Protein AF-A0A524CC39-F1 (afdb_monomer)

Nearest PDB structures (foldseek):
  6h2f-assembly1_H  TM=2.718E-01  e=4.366E+00  Aeromonas hydrophila subsp. hydrophila AL09-71

Foldseek 3Di:
DDDPVLLVVLVVCVVVVVLVVSLVSLLVVLVVLLVVLCPDPVSVVVVVVSVVVNCCSNVDLNAPPLPVLVVLVVQQVVLLVQLVVLVVQLVVCVVVVPPVSNVVSVVSNVSSVVSNVVSVVVVVVCVVVVSNDPPDQLLNLLVVLVVCCVVCVVVDDPSRNSVSVSVNSVSSNNQSSCCVPVVPPVVPDPD

Secondary structure (DSSP, 8-state):
---HHHHHHHHHHHHTT-HHHHHHHHHHHHHHHHHHHHTSHHHHTTHHHHHHHHHHHHSS------THHHHHHHHHHHHHHHHHHHHHHHHHHGGGT-HHHHHHHHHHHHHHHHHHHHHHHHHHHHHHTTTTSPPPPHHHHHHHHHHHHHHTTTTS-HHHHHHHHHHHHHHHHHHHHHHHHH---------

Structure (mmCIF, N/CA/C/O backbone):
data_AF-A0A524CC39-F1
#
_entry.id   AF-A0A524CC39-F1
#
loop_
_atom_site.group_PDB
_atom_site.id
_atom_site.type_symbol
_atom_site.label_atom_id
_atom_site.label_alt_id
_atom_site.label_comp_id
_atom_site.label_asym_id
_atom_site.label_entity_id
_atom_site.label_seq_id
_atom_site.pdbx_PDB_ins_code
_atom_site.Cartn_x
_atom_site.Cartn_y
_atom_site.Cartn_z
_atom_site.occupancy
_atom_site.B_iso_or_equiv
_atom_site.auth_seq_id
_atom_site.auth_comp_id
_atom_site.auth_asym_id
_atom_site.auth_atom_id
_atom_site.pdbx_PDB_model_num
ATOM 1 N N . MET A 1 1 ? -17.316 -3.657 13.682 1.00 81.38 1 MET A N 1
ATOM 2 C CA . MET A 1 1 ? -15.887 -3.666 14.046 1.00 81.38 1 MET A CA 1
ATOM 3 C C . MET A 1 1 ? -15.251 -4.793 13.269 1.00 81.38 1 MET A C 1
ATOM 5 O O . MET A 1 1 ? -15.731 -5.913 13.400 1.00 81.38 1 MET A O 1
ATOM 9 N N . VAL A 1 2 ? -14.260 -4.486 12.431 1.00 84.19 2 VAL A N 1
ATOM 10 C CA . VAL A 1 2 ? -13.665 -5.464 11.509 1.00 84.19 2 VAL A CA 1
ATOM 11 C C . VAL A 1 2 ? -12.824 -6.477 12.283 1.00 84.19 2 VAL A C 1
ATOM 13 O O . VAL A 1 2 ? -12.032 -6.111 13.152 1.00 84.19 2 VAL A O 1
ATOM 16 N N . SER A 1 3 ? -13.011 -7.755 11.980 1.00 88.25 3 SER A N 1
ATOM 17 C CA . SER A 1 3 ? -12.333 -8.884 12.614 1.00 88.25 3 SER A CA 1
ATOM 18 C C . SER A 1 3 ? -11.066 -9.313 11.866 1.00 88.25 3 SER A C 1
ATOM 20 O O . SER A 1 3 ? -10.902 -9.073 10.670 1.00 88.25 3 SER A O 1
ATOM 22 N N . ASP A 1 4 ? -10.174 -10.022 12.560 1.00 85.38 4 ASP A N 1
ATOM 23 C CA . ASP A 1 4 ? -8.932 -10.528 11.960 1.00 85.38 4 ASP A CA 1
ATOM 24 C C . ASP A 1 4 ? -9.213 -11.580 10.863 1.00 85.38 4 ASP A C 1
ATOM 26 O O . ASP A 1 4 ?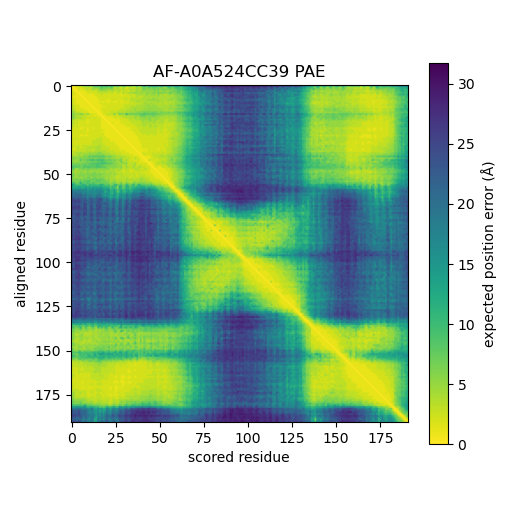 -8.438 -11.725 9.918 1.00 85.38 4 ASP A O 1
ATOM 30 N N . SER A 1 5 ? -10.344 -12.294 10.948 1.00 87.75 5 SER A N 1
ATOM 31 C CA . SER A 1 5 ? -10.814 -13.206 9.896 1.00 87.75 5 SER A CA 1
ATOM 32 C C . SER A 1 5 ? -11.207 -12.481 8.611 1.00 87.75 5 SER A C 1
ATOM 34 O O . SER A 1 5 ? -10.937 -12.991 7.529 1.00 87.75 5 SER A O 1
ATOM 36 N N . GLU A 1 6 ? -11.795 -11.288 8.713 1.00 89.62 6 GLU A N 1
ATOM 37 C CA . GLU A 1 6 ? -12.175 -10.484 7.544 1.00 89.62 6 GLU A CA 1
ATOM 38 C C . GLU A 1 6 ? -10.951 -9.862 6.867 1.00 89.62 6 GLU A C 1
ATOM 40 O O . GLU A 1 6 ? -10.890 -9.768 5.644 1.00 89.62 6 GLU A O 1
ATOM 45 N N . ILE A 1 7 ? -9.924 -9.502 7.644 1.00 88.25 7 ILE A N 1
ATOM 46 C CA . ILE A 1 7 ? -8.630 -9.076 7.094 1.00 88.25 7 ILE A CA 1
ATOM 47 C C . ILE A 1 7 ? -7.973 -10.234 6.327 1.00 88.25 7 ILE A C 1
ATOM 49 O O . ILE A 1 7 ? -7.530 -10.043 5.192 1.00 88.25 7 ILE A O 1
ATOM 53 N N . LYS A 1 8 ? -7.963 -11.446 6.901 1.00 88.31 8 LYS A N 1
ATOM 54 C CA . LYS A 1 8 ? -7.442 -12.648 6.226 1.00 88.31 8 LYS A CA 1
ATOM 55 C C . LYS A 1 8 ? -8.202 -12.988 4.949 1.00 88.31 8 LYS A C 1
ATOM 57 O O . LYS A 1 8 ? -7.576 -13.368 3.967 1.00 88.31 8 LYS A O 1
ATOM 62 N N . GLU A 1 9 ? -9.520 -12.810 4.933 1.00 91.88 9 GLU A N 1
ATOM 63 C CA . GLU A 1 9 ? -10.331 -13.000 3.727 1.00 91.88 9 GLU A CA 1
ATOM 64 C C . GLU A 1 9 ? -9.821 -12.123 2.569 1.00 91.88 9 GLU A C 1
ATOM 66 O O . GLU A 1 9 ? -9.621 -12.611 1.455 1.00 91.88 9 GLU A O 1
ATOM 71 N N . VAL A 1 10 ? -9.538 -10.841 2.829 1.00 89.12 10 VAL A N 1
ATOM 72 C CA . VAL A 1 10 ? -8.978 -9.933 1.815 1.00 89.12 10 VAL A CA 1
ATOM 73 C C . VAL A 1 10 ? -7.584 -10.382 1.371 1.00 89.12 10 VAL A C 1
ATOM 75 O O . VAL A 1 10 ? -7.296 -10.381 0.171 1.00 89.12 10 VAL A O 1
ATOM 78 N N . GLU A 1 11 ? -6.722 -10.791 2.305 1.00 86.38 11 GLU A N 1
ATOM 79 C CA . GLU A 1 11 ? -5.395 -11.333 1.985 1.00 86.38 11 GLU A CA 1
ATOM 80 C C . GLU A 1 11 ? -5.476 -12.587 1.101 1.00 86.38 11 GLU A C 1
ATOM 82 O O . GLU A 1 11 ? -4.697 -12.731 0.155 1.00 86.38 11 GLU A O 1
ATOM 87 N N . ASP A 1 12 ? -6.441 -13.470 1.353 1.00 87.19 12 ASP A N 1
ATOM 88 C CA . ASP A 1 12 ? -6.665 -14.680 0.563 1.00 87.19 12 ASP A CA 1
ATOM 89 C C . ASP A 1 12 ? -7.212 -14.358 -0.832 1.00 87.19 12 ASP A C 1
ATOM 91 O O . ASP A 1 12 ? -6.780 -14.959 -1.822 1.00 87.19 12 ASP A O 1
ATOM 95 N N . LEU A 1 13 ? -8.117 -13.383 -0.956 1.00 87.31 13 LEU A N 1
ATOM 96 C CA . LEU A 1 13 ? -8.586 -12.892 -2.257 1.00 87.31 13 LEU A CA 1
ATOM 97 C C . LEU A 1 13 ? -7.427 -12.326 -3.084 1.00 87.31 13 LEU A C 1
ATOM 99 O O . LEU A 1 13 ? -7.287 -12.651 -4.266 1.00 87.31 13 LEU A O 1
ATOM 103 N N . ILE A 1 14 ? -6.559 -11.541 -2.446 1.00 82.56 14 ILE A N 1
ATOM 104 C CA . ILE A 1 14 ? -5.328 -11.008 -3.033 1.00 82.56 14 ILE A CA 1
ATOM 105 C C . ILE A 1 14 ? -4.399 -12.140 -3.493 1.00 82.56 14 ILE A C 1
ATOM 107 O O . ILE A 1 14 ? -3.959 -12.152 -4.646 1.00 82.56 14 ILE A O 1
ATOM 111 N N . ARG A 1 15 ? -4.120 -13.111 -2.614 1.00 82.00 15 ARG A N 1
ATOM 112 C CA . ARG A 1 15 ? -3.215 -14.239 -2.884 1.00 82.00 15 ARG A CA 1
ATOM 113 C C . ARG A 1 15 ? -3.693 -15.083 -4.062 1.00 82.00 15 ARG A C 1
ATOM 115 O O . ARG A 1 15 ? -2.884 -15.531 -4.870 1.00 82.00 15 ARG A O 1
ATOM 122 N N . ASN A 1 16 ? -5.007 -15.246 -4.185 1.00 83.56 16 ASN A N 1
ATOM 123 C CA . ASN A 1 16 ? -5.654 -15.986 -5.265 1.00 83.56 16 ASN A CA 1
ATOM 124 C C . ASN A 1 16 ? -5.905 -15.140 -6.528 1.00 83.56 16 ASN A C 1
ATOM 126 O O . ASN A 1 16 ? -6.691 -15.546 -7.382 1.00 83.56 16 ASN A O 1
ATOM 130 N N . GLN A 1 17 ? -5.268 -13.968 -6.653 1.00 79.19 17 GLN A N 1
ATOM 131 C CA . GLN A 1 17 ? -5.385 -13.044 -7.792 1.00 79.19 17 GLN A CA 1
ATOM 132 C C . GLN A 1 17 ? -6.815 -12.547 -8.078 1.00 79.19 17 GLN A C 1
ATOM 134 O O . GLN A 1 17 ? -7.095 -12.006 -9.147 1.00 79.19 17 GLN A O 1
ATOM 139 N N . LYS A 1 18 ? -7.730 -12.649 -7.109 1.00 85.44 18 LYS A N 1
ATOM 140 C CA . LYS A 1 18 ? -9.103 -12.132 -7.202 1.00 85.44 18 LYS A CA 1
ATOM 141 C C . LYS A 1 18 ? -9.139 -10.655 -6.803 1.00 85.44 18 LYS A C 1
ATOM 143 O O . LYS A 1 18 ? -9.841 -10.269 -5.871 1.00 85.44 18 LYS A O 1
ATOM 148 N N . LEU A 1 19 ? -8.360 -9.829 -7.506 1.00 82.00 19 LEU A N 1
ATOM 149 C CA . LEU A 1 19 ? -8.120 -8.426 -7.141 1.00 82.00 19 LEU A CA 1
ATOM 150 C C . LEU A 1 19 ? -9.391 -7.571 -7.129 1.00 82.00 19 LEU A C 1
ATOM 152 O O . LEU A 1 19 ? -9.482 -6.665 -6.311 1.00 82.00 19 LEU A O 1
ATOM 156 N N . GLU A 1 20 ? -10.368 -7.849 -7.998 1.00 84.38 20 GLU A N 1
ATOM 157 C CA . GLU A 1 20 ? -11.643 -7.115 -8.005 1.00 84.38 20 GLU A CA 1
ATOM 158 C C . GLU A 1 20 ? -12.454 -7.397 -6.740 1.00 84.38 20 GLU A C 1
ATOM 160 O O . GLU A 1 20 ? -12.833 -6.474 -6.030 1.00 84.38 20 GLU A O 1
ATOM 165 N N . ALA A 1 21 ? -12.627 -8.679 -6.409 1.00 86.69 21 ALA A N 1
ATOM 166 C CA . ALA A 1 21 ? -13.323 -9.092 -5.197 1.00 86.69 21 ALA A CA 1
ATOM 167 C C . ALA A 1 21 ? -12.602 -8.586 -3.938 1.00 86.69 21 ALA A C 1
ATOM 169 O O . ALA A 1 21 ? -13.242 -8.073 -3.027 1.00 86.69 21 ALA A O 1
ATOM 170 N N . GLY A 1 22 ? -11.266 -8.671 -3.909 1.00 87.94 22 GLY A N 1
ATOM 171 C CA . GLY A 1 22 ? -10.459 -8.126 -2.817 1.00 87.94 22 GLY A CA 1
ATOM 172 C C . GLY A 1 22 ? -10.600 -6.608 -2.686 1.00 87.94 22 GLY A C 1
ATOM 173 O O . GLY A 1 22 ? -10.697 -6.102 -1.573 1.00 87.94 22 GLY A O 1
ATOM 174 N N . PHE A 1 23 ? -10.651 -5.880 -3.807 1.00 86.50 23 PHE A N 1
ATOM 175 C CA . PHE A 1 23 ? -10.854 -4.431 -3.814 1.00 86.50 23 PHE A CA 1
ATOM 176 C C . PHE A 1 23 ? -12.213 -4.054 -3.224 1.00 86.50 23 PHE A C 1
ATOM 178 O O . PHE A 1 23 ? -12.262 -3.258 -2.289 1.00 86.50 23 PHE A O 1
ATOM 185 N N . THR A 1 24 ? -13.295 -4.661 -3.717 1.00 88.69 24 THR A N 1
ATOM 186 C CA . THR A 1 24 ? -14.650 -4.421 -3.204 1.00 88.69 24 THR A CA 1
ATOM 187 C C . THR A 1 24 ? -14.731 -4.734 -1.714 1.00 88.69 24 THR A C 1
ATOM 189 O O . THR A 1 24 ? -15.163 -3.887 -0.933 1.00 88.69 24 THR A O 1
ATOM 192 N N . ARG A 1 25 ? -14.210 -5.896 -1.294 1.00 92.44 25 ARG A N 1
ATOM 193 C CA . ARG A 1 25 ? -14.233 -6.302 0.114 1.00 92.44 25 ARG A CA 1
ATOM 194 C C . ARG A 1 25 ? -13.461 -5.330 1.004 1.00 92.44 25 ARG A C 1
ATOM 196 O O . ARG A 1 25 ? -13.949 -4.946 2.061 1.00 92.44 25 ARG A O 1
ATOM 203 N N . VAL A 1 26 ? -12.282 -4.866 0.583 1.00 90.44 26 VAL A N 1
ATOM 204 C CA . VAL A 1 26 ? -11.510 -3.909 1.391 1.00 90.44 26 VAL A CA 1
ATOM 205 C C . VAL A 1 26 ? -12.203 -2.544 1.490 1.00 90.44 26 VAL A C 1
ATOM 207 O O . VAL A 1 26 ? -12.089 -1.891 2.525 1.00 90.44 26 VAL A O 1
ATOM 210 N N . GLN A 1 27 ? -12.936 -2.104 0.460 1.00 89.06 27 GLN A N 1
ATOM 211 C CA . GLN A 1 27 ? -13.711 -0.858 0.514 1.00 89.06 27 GLN A CA 1
ATOM 212 C C . GLN A 1 27 ? -14.867 -0.947 1.516 1.00 89.06 27 GLN A C 1
ATOM 214 O O . GLN A 1 27 ? -15.064 -0.014 2.299 1.00 89.06 27 GLN A O 1
ATOM 219 N N . GLU A 1 28 ? -15.589 -2.071 1.525 1.00 91.19 28 GLU A N 1
ATOM 220 C CA . GLU A 1 28 ? -16.644 -2.350 2.508 1.00 91.19 28 GLU A CA 1
ATOM 221 C C . GLU A 1 28 ? -16.085 -2.295 3.932 1.00 91.19 28 GLU A C 1
ATOM 223 O O . GLU A 1 28 ? -16.573 -1.525 4.763 1.00 91.19 28 GLU A O 1
ATOM 228 N N . LEU A 1 29 ? -14.991 -3.023 4.183 1.00 92.81 29 LEU A N 1
ATOM 229 C CA . LEU A 1 29 ? -14.347 -3.067 5.495 1.00 92.81 29 LEU A CA 1
ATOM 230 C C . LEU A 1 29 ? -13.817 -1.695 5.931 1.00 92.81 29 LEU A C 1
ATOM 232 O O . LEU A 1 29 ? -13.920 -1.352 7.106 1.00 92.81 29 LEU A O 1
ATOM 236 N N . ILE A 1 30 ? -13.287 -0.871 5.017 1.00 90.38 30 ILE A N 1
ATOM 237 C CA . ILE A 1 30 ? -12.880 0.508 5.342 1.00 90.38 30 ILE A CA 1
ATOM 238 C C . ILE A 1 30 ? -14.089 1.339 5.790 1.00 90.38 30 ILE A C 1
ATOM 240 O O . ILE A 1 30 ? -13.981 2.044 6.794 1.00 90.38 30 ILE A O 1
ATOM 244 N N . SER A 1 31 ? -15.231 1.259 5.095 1.00 90.19 31 SER A N 1
ATOM 245 C CA . SER A 1 31 ? -16.445 1.996 5.488 1.00 90.19 31 SER A CA 1
ATOM 246 C C . SER A 1 31 ? -16.958 1.540 6.857 1.00 90.19 31 SER A C 1
ATOM 248 O O . SER A 1 31 ? -17.243 2.366 7.727 1.00 90.19 31 SER A O 1
ATOM 250 N N . GLU A 1 32 ? -17.018 0.230 7.100 1.00 91.81 32 GLU A N 1
ATOM 251 C CA . GLU A 1 32 ? -17.422 -0.321 8.399 1.00 91.81 32 GLU A CA 1
ATOM 252 C C . GLU A 1 32 ? -16.475 0.098 9.528 1.00 91.81 32 GLU A C 1
ATOM 254 O O . GLU A 1 32 ? -16.922 0.481 10.615 1.00 91.81 32 GLU A O 1
ATOM 259 N N . GLN A 1 33 ? -15.168 0.076 9.263 1.00 92.31 33 GLN A N 1
ATOM 260 C CA . GLN A 1 33 ? -14.148 0.453 10.232 1.00 92.31 33 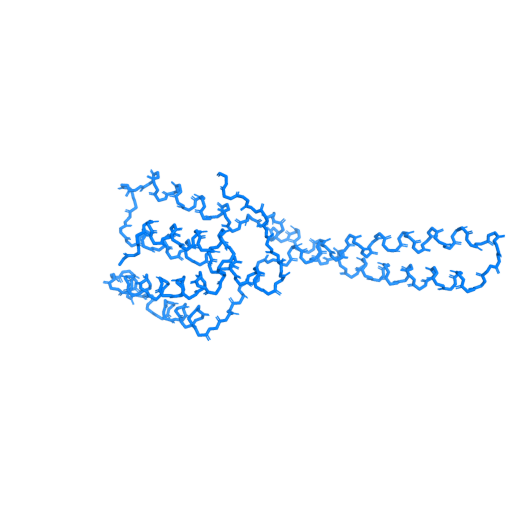GLN A CA 1
ATOM 261 C C . GLN A 1 33 ? -14.183 1.952 10.544 1.00 92.31 33 GLN A C 1
ATOM 263 O O . GLN A 1 33 ? -14.078 2.345 11.706 1.00 92.31 33 GLN A O 1
ATOM 268 N N . VAL A 1 34 ? -14.390 2.804 9.537 1.00 90.75 34 VAL A N 1
ATOM 269 C CA . VAL A 1 34 ? -14.575 4.247 9.736 1.00 90.75 34 VAL A CA 1
ATOM 270 C C . VAL A 1 34 ? -15.826 4.526 10.568 1.00 90.75 34 VAL A C 1
ATOM 272 O O . VAL A 1 34 ? -15.751 5.297 11.524 1.00 90.75 34 VAL A O 1
ATOM 275 N N . LYS A 1 35 ? -16.956 3.868 10.279 1.00 91.00 35 LYS A N 1
ATOM 276 C CA . LYS A 1 35 ? -18.181 3.997 11.090 1.00 91.0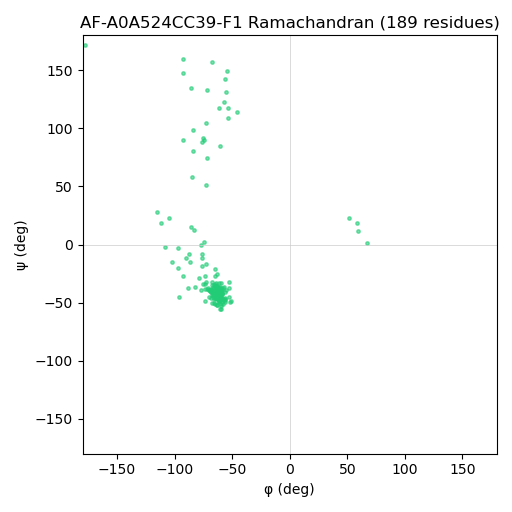0 35 LYS A CA 1
ATOM 277 C C . LYS A 1 35 ? -17.946 3.586 12.543 1.00 91.00 35 LYS A C 1
ATOM 279 O O . LYS A 1 35 ? -18.381 4.293 13.447 1.00 91.00 35 LYS A O 1
ATOM 284 N N . SER A 1 36 ? -17.222 2.486 12.765 1.00 91.62 36 SER A N 1
ATOM 285 C CA . SER A 1 36 ? -16.821 2.022 14.102 1.00 91.62 36 SER A CA 1
ATOM 286 C C . SER A 1 36 ? -16.042 3.103 14.861 1.00 91.62 36 SER A C 1
ATOM 288 O O . SER A 1 36 ? -16.413 3.473 15.973 1.00 91.62 36 SER A O 1
ATOM 290 N N . ILE A 1 37 ? -15.024 3.689 14.221 1.00 91.00 37 ILE A N 1
ATOM 291 C CA . ILE A 1 37 ? -14.199 4.756 14.803 1.00 91.00 37 ILE A CA 1
ATOM 292 C C . ILE A 1 37 ? -15.030 6.009 15.104 1.00 91.00 37 ILE A C 1
ATOM 294 O O . ILE A 1 37 ? -14.881 6.601 16.170 1.00 91.00 37 ILE A O 1
ATOM 298 N N . LEU A 1 38 ? -15.915 6.419 14.193 1.00 90.12 38 LEU A N 1
ATOM 299 C CA . LEU A 1 38 ? -16.756 7.610 14.358 1.00 90.12 38 LEU A CA 1
ATOM 300 C C . LEU A 1 38 ? -17.731 7.507 15.539 1.00 90.12 38 LEU A C 1
ATOM 302 O O . LEU A 1 38 ? -18.105 8.539 16.095 1.00 90.12 38 LEU A O 1
ATOM 306 N N . ASN A 1 39 ? -18.109 6.290 15.938 1.00 91.50 39 ASN A N 1
ATOM 307 C CA . ASN A 1 39 ? -18.950 6.046 17.112 1.00 91.50 39 ASN A CA 1
ATOM 308 C C . ASN A 1 39 ? -18.188 6.188 18.442 1.00 91.50 39 ASN A C 1
ATOM 310 O O . ASN A 1 39 ? -18.804 6.158 19.505 1.00 91.50 39 ASN A O 1
ATOM 314 N N . MET A 1 40 ? -16.862 6.347 18.401 1.00 90.69 40 MET A N 1
ATOM 315 C CA . MET A 1 40 ? -16.031 6.577 19.582 1.00 90.69 40 MET A CA 1
ATOM 316 C C . MET A 1 40 ? -15.829 8.081 19.830 1.00 90.69 40 MET A C 1
ATOM 318 O O . MET A 1 40 ? -15.725 8.849 18.866 1.00 90.69 40 MET A O 1
ATOM 322 N N . PRO A 1 41 ? -15.711 8.531 21.095 1.00 87.62 41 PRO A N 1
ATOM 323 C CA . PRO A 1 41 ? -15.505 9.942 21.427 1.00 87.62 41 PRO A CA 1
ATOM 324 C C . PRO A 1 41 ? -14.324 10.575 20.678 1.00 87.62 41 PRO A C 1
ATOM 326 O O . PRO A 1 41 ? -14.467 11.645 20.089 1.00 87.62 41 PRO A O 1
ATOM 329 N N . GLU A 1 42 ? -13.181 9.892 20.622 1.00 88.75 42 GLU A N 1
ATOM 330 C CA . GLU A 1 42 ? -11.962 10.358 19.955 1.00 88.75 42 GLU A CA 1
ATOM 331 C C . GLU A 1 42 ? -12.116 10.429 18.431 1.00 88.75 42 GLU A C 1
ATOM 333 O O . GLU A 1 42 ? -11.556 11.317 17.784 1.00 88.75 42 GLU A O 1
ATOM 338 N N . GLY A 1 43 ? -12.882 9.504 17.847 1.00 83.56 43 GLY A N 1
ATOM 339 C CA . GLY A 1 43 ? -13.173 9.504 16.417 1.00 83.56 43 GLY A CA 1
ATOM 340 C C . GLY A 1 43 ? -14.165 10.594 16.026 1.00 83.56 43 GLY A C 1
ATOM 341 O O . GLY A 1 43 ? -13.970 11.259 15.009 1.00 83.56 43 GLY A O 1
ATOM 342 N N . SER A 1 44 ? -15.173 10.853 16.866 1.00 84.25 44 SER A N 1
ATOM 343 C CA . SER A 1 44 ? -16.169 11.910 16.647 1.00 84.25 44 SER A CA 1
ATOM 344 C C . SER A 1 44 ? -15.535 13.306 16.543 1.00 84.25 44 SER A C 1
ATOM 346 O O . SER A 1 44 ? -15.901 14.098 15.668 1.00 84.25 44 SER A O 1
ATOM 348 N N . GLN A 1 45 ? -14.501 13.569 17.353 1.00 85.38 45 GLN A N 1
ATOM 349 C CA . GLN A 1 45 ? -13.733 14.820 17.341 1.00 85.38 45 GLN A CA 1
ATOM 350 C C . GLN A 1 45 ? -12.957 15.032 16.032 1.00 85.38 45 GLN A C 1
ATOM 352 O O . GLN A 1 45 ? -12.614 16.160 15.694 1.00 85.38 45 GLN A O 1
ATOM 357 N N . ARG A 1 46 ? -12.697 13.954 15.282 1.00 86.44 46 ARG A N 1
ATOM 358 C CA . ARG A 1 46 ? -11.992 13.948 13.989 1.00 86.44 46 ARG A CA 1
ATOM 359 C C . ARG A 1 46 ? -12.902 13.497 12.850 1.00 86.44 46 ARG A C 1
ATOM 361 O O . ARG A 1 46 ? -12.448 12.926 11.861 1.00 86.44 46 ARG A O 1
ATOM 368 N N . SER A 1 47 ? -14.206 13.722 12.997 1.00 85.44 47 SER A N 1
ATOM 369 C CA . SER A 1 47 ? -15.206 13.212 12.059 1.00 85.44 47 SER A CA 1
ATOM 370 C C . SER A 1 47 ? -15.012 13.708 10.628 1.00 85.44 47 SER A C 1
ATOM 372 O O . SER A 1 47 ? -15.264 12.954 9.690 1.00 85.44 47 SER A O 1
ATOM 374 N N . TYR A 1 48 ? -14.514 14.935 10.455 1.00 86.31 48 TYR A N 1
ATOM 375 C CA . TYR A 1 48 ? -14.147 15.473 9.147 1.00 86.31 48 TYR A CA 1
ATOM 376 C C . TYR A 1 48 ? -13.058 14.624 8.471 1.00 86.31 48 TYR A C 1
ATOM 378 O O . TYR A 1 48 ? -13.279 14.129 7.368 1.00 86.31 48 TYR A O 1
ATOM 386 N N . ASP A 1 49 ? -11.943 14.367 9.165 1.00 83.88 49 ASP A N 1
ATOM 387 C CA . ASP A 1 49 ? -10.806 13.603 8.632 1.00 83.88 49 ASP A CA 1
ATOM 388 C C . ASP A 1 49 ? -11.221 12.189 8.208 1.00 83.88 49 ASP A C 1
ATOM 390 O O . ASP A 1 49 ? -10.820 11.699 7.154 1.00 83.88 49 ASP A O 1
ATOM 394 N N . TYR A 1 50 ? -12.043 11.523 9.023 1.00 84.81 50 TYR A N 1
ATOM 395 C CA . TYR A 1 50 ? -12.475 10.153 8.755 1.00 84.81 50 TYR A CA 1
ATOM 396 C C . TYR A 1 50 ? -13.529 10.060 7.646 1.00 84.81 50 TYR A C 1
ATOM 398 O O . TYR A 1 50 ? -13.492 9.111 6.867 1.00 84.81 50 TYR A O 1
ATOM 406 N N . ARG A 1 51 ? -14.420 11.049 7.510 1.00 83.06 51 ARG A N 1
ATOM 407 C CA . ARG A 1 51 ? -15.351 11.120 6.369 1.00 83.06 51 ARG A CA 1
ATOM 408 C C . ARG A 1 51 ? -14.633 11.472 5.070 1.00 83.06 51 ARG A C 1
ATOM 410 O O . ARG A 1 51 ? -14.965 10.932 4.017 1.00 83.06 51 ARG A O 1
ATOM 417 N N . GLU A 1 52 ? -13.627 12.344 5.133 1.00 84.06 52 GLU A N 1
ATOM 418 C CA . GLU A 1 52 ? -12.757 12.624 3.990 1.00 84.06 52 GLU A CA 1
ATOM 419 C C . GLU A 1 52 ? -11.974 11.368 3.583 1.00 84.06 52 GLU A C 1
ATOM 421 O O . GLU A 1 52 ? -11.848 11.068 2.395 1.00 84.06 52 GLU A O 1
ATOM 426 N N . LEU A 1 53 ? -11.492 10.603 4.568 1.00 80.75 53 LEU A N 1
ATOM 427 C CA . LEU A 1 53 ? -10.855 9.311 4.354 1.00 80.75 53 LEU A CA 1
ATOM 428 C C . LEU A 1 53 ? -11.823 8.344 3.663 1.00 80.75 53 LEU A C 1
ATOM 430 O O . LEU A 1 53 ? -11.512 7.866 2.578 1.00 80.75 53 LEU A O 1
ATOM 434 N N . GLU A 1 54 ? -13.010 8.111 4.220 1.00 81.31 54 GLU A N 1
ATOM 435 C CA . GLU A 1 54 ? -14.028 7.248 3.610 1.00 81.31 54 GLU A CA 1
ATOM 436 C C . GLU A 1 54 ? -14.307 7.648 2.155 1.00 81.31 54 GLU A C 1
ATOM 438 O O . GLU A 1 54 ? -14.186 6.815 1.262 1.00 81.31 54 GLU A O 1
ATOM 443 N N . SER A 1 55 ? -14.540 8.935 1.882 1.00 80.12 55 SER A N 1
ATOM 444 C CA . SER A 1 55 ? -14.739 9.441 0.518 1.00 80.12 55 SER A CA 1
ATOM 445 C C . SER A 1 55 ? -13.563 9.110 -0.413 1.00 80.12 55 SER A C 1
ATOM 447 O O . SER A 1 55 ? -13.761 8.577 -1.504 1.00 80.12 55 SER A O 1
ATOM 449 N N . LYS A 1 56 ? -12.317 9.331 0.026 1.00 73.94 56 LYS A N 1
ATOM 450 C CA . LYS A 1 56 ? -11.114 9.067 -0.785 1.00 73.94 56 LYS A CA 1
ATOM 451 C C . LYS A 1 56 ? -10.915 7.593 -1.140 1.00 73.94 56 LYS A C 1
ATOM 453 O O . LYS A 1 56 ? -10.435 7.317 -2.235 1.00 73.94 56 LYS A O 1
ATOM 458 N N . TYR A 1 57 ? -11.238 6.668 -0.237 1.00 69.38 57 TYR A N 1
ATOM 459 C CA . TYR A 1 57 ? -11.017 5.229 -0.452 1.00 69.38 57 TYR A CA 1
ATOM 460 C C .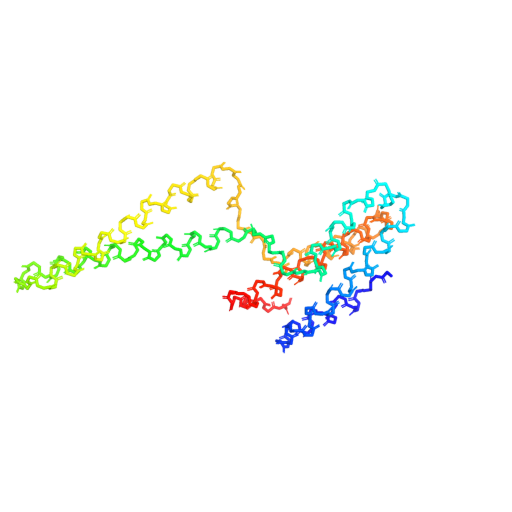 TYR A 1 57 ? -12.240 4.518 -1.064 1.00 69.38 57 TYR A C 1
ATOM 462 O O . TYR A 1 57 ? -12.077 3.519 -1.769 1.00 69.38 57 TYR A O 1
ATOM 470 N N . VAL 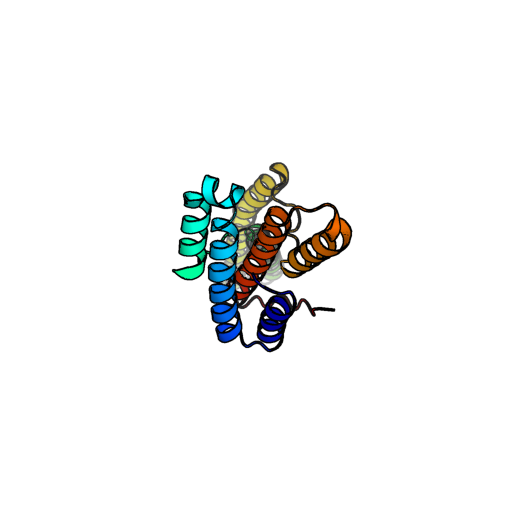A 1 58 ? -13.453 5.035 -0.835 1.00 66.56 58 VAL A N 1
ATOM 471 C CA . VAL A 1 58 ? -14.716 4.464 -1.339 1.00 66.56 58 VAL A CA 1
ATOM 472 C C . VAL A 1 58 ? -15.074 5.008 -2.728 1.00 66.56 58 VAL A C 1
ATOM 474 O O . VAL A 1 58 ? -15.543 4.247 -3.569 1.00 66.56 58 VAL A O 1
ATOM 477 N N . VAL A 1 59 ? -14.817 6.291 -3.016 1.00 59.50 59 VAL A N 1
ATOM 478 C CA . VAL A 1 59 ? -15.303 6.956 -4.247 1.00 59.50 59 VAL A CA 1
ATOM 479 C C . VAL A 1 59 ? -14.318 6.851 -5.425 1.00 59.50 59 VAL A C 1
ATOM 481 O O . VAL A 1 59 ? -14.694 7.099 -6.568 1.00 59.50 59 VAL A O 1
ATOM 484 N N . GLY A 1 60 ? -13.072 6.411 -5.218 1.00 56.47 60 GLY A N 1
ATOM 485 C CA . GLY A 1 60 ? -12.178 6.137 -6.346 1.00 56.47 60 GLY A CA 1
ATOM 486 C C . GLY A 1 60 ? -10.795 5.595 -5.981 1.00 56.47 60 GLY A C 1
ATOM 487 O O . GLY A 1 60 ? -10.423 5.559 -4.810 1.00 56.47 60 GLY A O 1
ATOM 488 N N . PRO A 1 61 ? -9.995 5.174 -6.981 1.00 56.50 61 PRO A N 1
ATOM 489 C CA . PRO A 1 61 ? -8.620 4.725 -6.784 1.00 56.50 61 PRO A CA 1
ATOM 490 C C . PRO A 1 61 ? -7.694 5.914 -6.457 1.00 56.50 61 PRO A C 1
ATOM 492 O O . PRO A 1 61 ? -6.917 6.368 -7.299 1.00 56.50 61 PRO A O 1
ATOM 495 N N . TYR A 1 62 ? -7.768 6.446 -5.231 1.00 54.19 62 TYR A N 1
ATOM 496 C CA . TYR A 1 62 ? -6.856 7.487 -4.749 1.00 54.19 62 TYR A CA 1
ATOM 497 C C . TYR A 1 62 ? -5.475 6.921 -4.410 1.00 54.19 62 TYR A C 1
ATOM 499 O O . TYR A 1 62 ? -5.203 6.471 -3.298 1.00 54.19 62 TYR A O 1
ATOM 507 N N . ILE A 1 63 ? -4.564 6.932 -5.372 1.00 50.94 63 ILE A N 1
ATOM 508 C CA . ILE A 1 63 ? -3.207 6.451 -5.123 1.00 50.94 63 ILE A CA 1
ATOM 509 C C . ILE A 1 63 ? -2.482 7.475 -4.261 1.00 50.94 63 ILE A C 1
ATOM 511 O O . ILE A 1 63 ? -2.021 8.507 -4.748 1.00 50.94 63 ILE A O 1
ATOM 515 N N . VAL A 1 64 ? -2.321 7.166 -2.974 1.00 49.75 64 VAL A N 1
ATOM 516 C CA . VAL A 1 64 ? -1.196 7.716 -2.222 1.00 49.75 64 VAL A CA 1
ATOM 517 C C . VAL A 1 64 ? 0.036 7.173 -2.934 1.00 49.75 64 VAL A C 1
ATOM 519 O O . VAL A 1 64 ? 0.192 5.961 -3.023 1.00 49.75 64 VAL A O 1
ATOM 522 N N . ILE A 1 65 ? 0.869 8.045 -3.503 1.00 45.28 65 ILE A N 1
ATOM 523 C CA . ILE A 1 65 ? 2.110 7.659 -4.183 1.00 45.28 65 ILE A CA 1
ATOM 524 C C . ILE A 1 65 ? 3.254 7.716 -3.156 1.00 45.28 65 ILE A C 1
ATOM 526 O O . ILE A 1 65 ? 3.888 8.762 -3.022 1.00 45.28 65 ILE A O 1
ATOM 530 N N . PRO A 1 66 ? 3.582 6.642 -2.414 1.00 51.03 66 PRO A N 1
ATOM 531 C CA . PRO A 1 66 ? 4.890 6.531 -1.775 1.00 51.03 66 PRO A CA 1
ATOM 532 C C . PRO A 1 66 ? 5.935 5.904 -2.710 1.00 51.03 66 PRO A C 1
ATOM 534 O O . PRO A 1 66 ? 7.120 5.889 -2.386 1.00 51.03 66 PRO A O 1
ATOM 537 N N . GLU A 1 67 ? 5.531 5.397 -3.878 1.00 48.59 67 GLU A N 1
ATOM 538 C CA . GLU A 1 67 ? 6.361 4.561 -4.759 1.00 48.59 67 GLU A CA 1
ATOM 539 C C . GLU A 1 67 ? 7.301 5.348 -5.692 1.00 48.59 67 GLU A C 1
ATOM 541 O O . GLU A 1 67 ? 7.946 4.765 -6.567 1.00 48.59 67 GLU A O 1
ATOM 546 N N . ALA A 1 68 ? 7.480 6.656 -5.469 1.00 46.06 68 ALA A N 1
ATOM 547 C CA . ALA A 1 68 ? 8.416 7.489 -6.234 1.00 46.06 68 ALA A CA 1
ATOM 548 C C . ALA A 1 68 ? 9.843 6.894 -6.277 1.00 46.06 68 ALA A C 1
ATOM 550 O O . ALA A 1 68 ? 10.530 6.993 -7.291 1.00 46.06 68 ALA A O 1
ATOM 551 N N . LYS A 1 69 ? 10.275 6.187 -5.219 1.00 46.34 69 LYS A N 1
ATOM 552 C CA . LYS A 1 69 ? 11.576 5.496 -5.181 1.00 46.34 69 LYS A CA 1
ATOM 553 C C . LYS A 1 69 ? 11.702 4.388 -6.235 1.00 46.34 69 LYS A C 1
ATOM 555 O O . LYS A 1 69 ? 12.778 4.236 -6.816 1.00 46.34 69 LYS A O 1
ATOM 560 N N . HIS A 1 70 ? 10.646 3.597 -6.441 1.00 47.81 70 HIS A N 1
ATOM 561 C CA . HIS A 1 70 ? 10.686 2.452 -7.354 1.00 47.81 70 HIS A CA 1
ATOM 562 C C . HIS A 1 70 ? 10.717 2.925 -8.806 1.00 47.81 70 HIS A C 1
ATOM 564 O O . HIS A 1 70 ? 11.483 2.397 -9.608 1.00 47.81 70 HIS A O 1
ATOM 570 N N . TYR A 1 71 ? 9.971 3.990 -9.103 1.00 52.06 71 TYR A N 1
ATOM 571 C CA . TYR A 1 71 ? 9.985 4.647 -10.403 1.00 52.06 71 TYR A CA 1
ATOM 572 C C . TYR A 1 71 ? 11.348 5.255 -10.729 1.00 52.06 71 TYR A C 1
ATOM 574 O O . TYR A 1 71 ? 11.922 4.942 -11.766 1.00 52.06 71 TYR A O 1
ATOM 582 N N . VAL A 1 72 ? 11.923 6.065 -9.835 1.00 53.44 72 VAL A N 1
ATOM 583 C CA . VAL A 1 72 ? 13.160 6.792 -10.161 1.00 53.44 72 VAL A CA 1
ATOM 584 C C . VAL A 1 72 ? 14.363 5.848 -10.264 1.00 53.44 72 VAL A C 1
ATOM 586 O O . VAL A 1 72 ? 15.157 6.003 -11.187 1.00 53.44 72 VAL A O 1
ATOM 589 N N . ARG A 1 73 ? 14.483 4.825 -9.400 1.00 54.28 73 ARG A N 1
ATOM 590 C CA . ARG A 1 73 ? 15.578 3.837 -9.495 1.00 54.28 73 ARG A CA 1
ATOM 591 C C . ARG A 1 73 ? 15.454 2.938 -10.732 1.00 54.28 73 ARG A C 1
ATOM 593 O O . ARG A 1 73 ? 16.472 2.635 -11.347 1.00 54.28 73 ARG A O 1
ATOM 600 N N . ASN A 1 74 ? 14.237 2.535 -11.107 1.00 57.41 74 ASN A N 1
ATOM 601 C CA . ASN A 1 74 ? 14.008 1.727 -12.310 1.00 57.41 74 ASN A CA 1
ATOM 602 C C . ASN A 1 74 ? 14.094 2.530 -13.608 1.00 57.41 74 ASN A C 1
ATOM 604 O O . ASN A 1 74 ? 14.134 1.931 -14.672 1.00 57.41 74 ASN A O 1
ATOM 608 N N . ILE A 1 75 ? 14.117 3.859 -13.542 1.00 61.41 75 ILE A N 1
ATOM 609 C CA . ILE A 1 75 ? 14.301 4.719 -14.712 1.00 61.41 75 ILE A CA 1
ATOM 610 C C . ILE A 1 75 ? 15.779 5.116 -14.843 1.00 61.41 75 ILE A C 1
ATOM 612 O O . ILE A 1 75 ? 16.351 4.998 -15.923 1.00 61.41 75 ILE A O 1
ATOM 616 N N . SER A 1 76 ? 16.438 5.510 -13.748 1.00 63.47 76 SER A N 1
ATOM 617 C CA . SER A 1 76 ? 17.820 6.009 -13.778 1.00 63.47 76 SER A CA 1
ATOM 618 C C . SER A 1 76 ? 18.860 4.943 -14.128 1.00 63.47 76 SER A C 1
ATOM 620 O O . SER A 1 76 ? 19.763 5.211 -14.917 1.00 63.47 76 SER A O 1
ATOM 622 N N . LEU A 1 77 ? 18.728 3.724 -13.592 1.00 66.81 77 LEU A N 1
ATOM 623 C CA . LEU A 1 77 ? 19.655 2.619 -13.872 1.00 66.81 77 LEU A CA 1
ATOM 624 C C . LEU A 1 77 ? 19.592 2.155 -15.338 1.00 66.81 77 LEU A C 1
ATOM 626 O O . LEU A 1 77 ? 20.646 2.106 -15.970 1.00 66.81 77 LEU A O 1
ATOM 630 N N . PRO A 1 78 ? 18.412 1.861 -15.921 1.00 70.38 78 PRO A N 1
ATOM 631 C CA . PRO A 1 78 ? 18.325 1.482 -17.330 1.00 70.38 78 PRO A CA 1
ATOM 632 C C . PRO A 1 78 ? 18.741 2.595 -18.291 1.00 70.38 78 PRO A C 1
ATOM 634 O O . PRO A 1 78 ? 19.380 2.297 -19.294 1.00 70.38 78 PRO A O 1
ATOM 637 N N . LEU A 1 79 ? 18.452 3.865 -17.984 1.00 74.19 79 LEU A N 1
ATOM 638 C CA . LEU A 1 79 ? 18.910 4.992 -18.809 1.00 74.19 79 LEU A CA 1
ATOM 639 C C . LEU A 1 79 ? 20.432 5.172 -18.730 1.00 74.19 79 LEU A C 1
ATOM 641 O O . LEU A 1 79 ? 21.076 5.376 -19.757 1.00 74.19 79 LEU A O 1
ATOM 645 N N . GLY A 1 80 ? 21.030 4.999 -17.547 1.00 73.56 80 GLY A N 1
ATOM 646 C CA . GLY A 1 80 ? 22.486 4.969 -17.394 1.00 73.56 80 GLY A CA 1
ATOM 647 C C . GLY A 1 80 ? 23.137 3.816 -18.170 1.00 73.56 80 GLY A C 1
ATOM 648 O O . GLY A 1 80 ? 24.116 4.028 -18.884 1.00 73.56 80 GLY A O 1
ATOM 649 N N . LEU A 1 81 ? 22.562 2.609 -18.099 1.00 78.69 81 LEU A N 1
ATOM 650 C CA . LEU A 1 81 ? 23.029 1.443 -18.860 1.00 78.69 81 LEU A CA 1
ATOM 651 C C . LEU A 1 81 ? 22.872 1.636 -20.373 1.00 78.69 81 LEU A C 1
ATOM 653 O O . LEU A 1 81 ? 23.778 1.277 -21.120 1.00 78.69 81 LEU A O 1
ATOM 657 N N . ALA A 1 82 ? 21.772 2.244 -20.824 1.00 73.75 82 ALA A N 1
ATOM 658 C CA . ALA A 1 82 ? 21.580 2.611 -22.224 1.00 73.75 82 ALA A CA 1
ATOM 659 C C . ALA A 1 82 ? 22.654 3.607 -22.689 1.00 73.75 82 ALA A C 1
ATOM 661 O O . ALA A 1 82 ? 23.221 3.430 -23.763 1.00 73.75 82 ALA A O 1
ATOM 662 N N . GLY A 1 83 ? 23.011 4.591 -21.855 1.00 75.00 83 GLY A N 1
ATOM 663 C CA . GLY A 1 83 ? 24.098 5.531 -22.143 1.00 75.00 83 GLY A CA 1
ATOM 664 C C . GLY A 1 83 ? 25.449 4.837 -22.349 1.00 75.00 83 GLY A C 1
ATOM 665 O O . GLY A 1 83 ? 26.142 5.106 -23.330 1.00 75.00 83 GLY A O 1
ATOM 666 N N . ILE A 1 84 ? 25.793 3.888 -21.470 1.00 80.62 84 ILE A N 1
ATOM 667 C CA . ILE A 1 84 ? 27.020 3.077 -21.581 1.00 80.62 84 ILE A CA 1
ATOM 668 C C . ILE A 1 84 ? 26.976 2.178 -22.825 1.00 80.62 84 ILE A C 1
ATOM 670 O O . ILE A 1 84 ? 27.971 2.065 -23.539 1.00 80.62 84 ILE A O 1
ATOM 674 N N . ALA A 1 85 ? 25.828 1.565 -23.122 1.00 80.69 85 ALA A N 1
ATOM 675 C CA . ALA A 1 85 ? 25.653 0.733 -24.310 1.00 80.69 85 ALA A CA 1
ATOM 676 C C . ALA A 1 85 ? 25.814 1.540 -25.611 1.00 80.69 85 ALA A C 1
ATOM 678 O O . ALA A 1 85 ? 26.463 1.067 -26.542 1.00 80.69 85 ALA A O 1
ATOM 679 N N . GLY A 1 86 ? 25.293 2.772 -25.658 1.00 75.88 86 GLY A N 1
ATOM 680 C CA . GLY A 1 86 ? 25.498 3.697 -26.777 1.00 75.88 86 GLY A CA 1
ATOM 681 C C . GLY A 1 86 ? 26.973 4.045 -26.988 1.00 75.88 86 GLY A C 1
ATOM 682 O O . GLY A 1 86 ? 27.461 3.994 -28.116 1.00 75.88 86 GLY A O 1
ATOM 683 N N . LEU A 1 87 ? 27.712 4.298 -25.902 1.00 83.38 87 LEU A N 1
ATOM 684 C CA . LEU A 1 87 ? 29.155 4.558 -25.950 1.00 8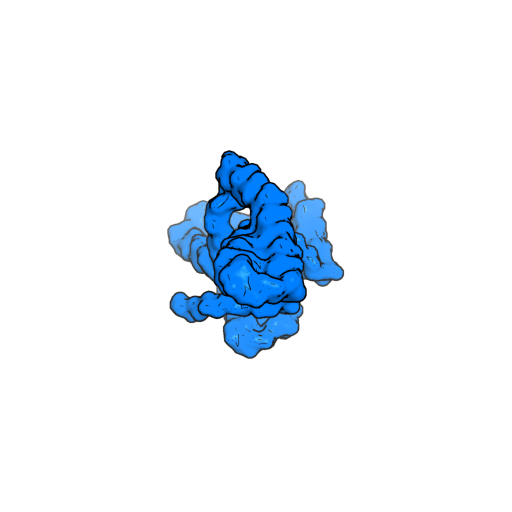3.38 87 LEU A CA 1
ATOM 685 C C . LEU A 1 87 ? 29.951 3.341 -26.455 1.00 83.38 87 LEU A C 1
ATOM 687 O O . LEU A 1 87 ? 30.830 3.484 -27.304 1.00 83.38 87 LEU A O 1
ATOM 691 N N . LEU A 1 88 ? 29.633 2.138 -25.967 1.00 82.75 88 LEU A N 1
ATOM 692 C CA . LEU A 1 88 ? 30.273 0.898 -26.420 1.00 82.75 88 LEU A CA 1
ATOM 693 C C . LEU A 1 88 ? 29.994 0.624 -27.901 1.00 82.75 88 LEU A C 1
ATOM 695 O O . LEU A 1 88 ? 30.906 0.246 -28.634 1.00 82.75 88 LEU A O 1
ATOM 699 N N . LEU A 1 89 ? 28.763 0.868 -28.359 1.00 80.12 89 LEU A N 1
ATOM 700 C CA . LEU A 1 89 ? 28.398 0.736 -29.767 1.00 80.12 89 LEU A CA 1
ATOM 701 C C . LEU A 1 89 ? 29.214 1.693 -30.646 1.00 80.12 89 LEU A C 1
ATOM 703 O O . LEU A 1 89 ? 29.710 1.270 -31.689 1.00 80.12 89 LEU A O 1
ATOM 707 N N . MET A 1 90 ? 29.410 2.944 -30.211 1.00 77.81 90 MET A N 1
ATOM 708 C CA . MET A 1 90 ? 30.271 3.905 -30.912 1.00 77.81 90 MET A CA 1
ATOM 709 C C . MET A 1 90 ? 31.721 3.413 -30.989 1.00 77.81 90 MET A C 1
ATOM 711 O O . MET A 1 90 ? 32.294 3.375 -32.074 1.00 77.81 90 MET A O 1
ATOM 715 N N . LEU A 1 91 ? 32.307 2.971 -29.872 1.00 81.69 91 LEU A N 1
ATOM 716 C CA . LEU A 1 91 ? 33.697 2.494 -29.835 1.00 81.69 91 LEU A CA 1
ATOM 717 C C . LEU A 1 91 ? 33.943 1.298 -30.768 1.00 81.69 91 LEU A C 1
ATOM 719 O O . LEU A 1 91 ? 34.982 1.231 -31.422 1.00 81.69 91 LEU A O 1
ATOM 723 N N . LEU A 1 92 ? 32.974 0.385 -30.874 1.00 80.25 92 LEU A N 1
ATOM 724 C CA . LEU A 1 92 ? 33.047 -0.788 -31.751 1.00 80.25 92 LEU A CA 1
ATOM 725 C C . LEU A 1 92 ? 32.809 -0.465 -33.236 1.00 80.25 92 LEU A C 1
ATOM 727 O O . LEU A 1 92 ? 33.173 -1.263 -34.099 1.00 80.25 92 LEU A O 1
ATOM 731 N N . THR A 1 93 ? 32.213 0.688 -33.555 1.00 77.56 93 THR A N 1
ATOM 732 C CA . THR A 1 93 ? 31.874 1.088 -34.937 1.00 77.56 93 THR A CA 1
ATOM 733 C C . THR A 1 93 ? 32.830 2.105 -35.553 1.00 77.56 93 THR A C 1
ATOM 735 O O . THR A 1 93 ? 32.884 2.217 -36.777 1.00 77.56 93 THR A O 1
ATOM 738 N N . ILE A 1 94 ? 33.663 2.767 -34.744 1.00 74.00 94 ILE A N 1
ATOM 739 C CA . ILE A 1 94 ? 34.806 3.565 -35.215 1.00 74.00 94 ILE A CA 1
ATOM 740 C C . ILE A 1 94 ? 35.715 2.782 -36.189 1.00 74.00 94 ILE A C 1
ATOM 742 O O . ILE A 1 94 ? 35.997 3.309 -37.262 1.00 74.00 94 ILE A O 1
ATOM 746 N N . PRO A 1 95 ? 36.147 1.533 -35.910 1.00 73.81 95 PRO A N 1
ATOM 747 C CA . PRO A 1 95 ? 37.024 0.801 -36.830 1.00 73.81 95 PRO A CA 1
ATOM 748 C C . PRO A 1 95 ? 36.327 0.304 -38.106 1.00 73.81 95 PRO A C 1
ATOM 750 O O . PRO A 1 95 ? 37.006 -0.048 -39.067 1.00 73.81 95 PRO A O 1
ATOM 753 N N . THR A 1 96 ? 34.991 0.260 -38.141 1.00 76.25 96 THR A N 1
ATOM 754 C CA . THR A 1 96 ? 34.223 -0.245 -39.292 1.00 76.25 96 THR A CA 1
ATOM 755 C C . THR A 1 96 ? 33.724 0.862 -40.226 1.00 76.25 96 THR A C 1
ATOM 757 O O . THR A 1 96 ? 33.134 0.551 -41.259 1.00 76.25 96 THR A O 1
ATOM 760 N N . ASN A 1 97 ? 33.962 2.144 -39.899 1.00 73.75 97 ASN A N 1
ATOM 761 C CA . ASN A 1 97 ? 33.536 3.329 -40.666 1.00 73.75 97 ASN A CA 1
ATOM 762 C C . ASN A 1 97 ? 32.040 3.356 -41.032 1.00 73.75 97 ASN A C 1
ATOM 764 O O . ASN A 1 97 ? 31.627 4.028 -41.980 1.00 73.75 97 ASN A O 1
ATOM 768 N N . SER A 1 98 ? 31.195 2.640 -40.288 1.00 81.31 98 SER A N 1
ATOM 769 C CA . SER A 1 98 ? 29.769 2.610 -40.590 1.00 81.31 98 SER A CA 1
ATOM 770 C C . SER A 1 98 ? 29.060 3.811 -39.975 1.00 81.31 98 SER A C 1
ATOM 772 O O . SER A 1 98 ? 28.691 3.816 -38.799 1.00 81.31 98 SER A O 1
ATOM 774 N N . PHE A 1 99 ? 28.840 4.832 -40.804 1.00 78.56 99 PHE A N 1
ATOM 775 C CA . PHE A 1 99 ? 28.214 6.089 -40.395 1.00 78.56 99 PHE A CA 1
ATOM 776 C C . PHE A 1 99 ? 26.820 5.888 -39.772 1.00 78.56 99 PHE A C 1
ATOM 778 O O . PHE A 1 99 ? 26.473 6.548 -38.797 1.00 78.56 99 PHE A O 1
ATOM 785 N N . ALA A 1 100 ? 26.037 4.927 -40.274 1.00 79.19 100 ALA A N 1
ATOM 786 C CA . ALA A 1 100 ? 24.704 4.631 -39.748 1.00 79.19 100 ALA A CA 1
ATOM 787 C C . ALA A 1 100 ? 24.742 4.101 -38.303 1.00 79.19 100 ALA A C 1
ATOM 789 O O . ALA A 1 100 ? 23.994 4.576 -37.449 1.00 79.19 100 ALA A O 1
ATOM 790 N N . PHE A 1 101 ? 25.639 3.158 -38.000 1.00 77.94 101 PHE A N 1
ATOM 791 C CA . PHE A 1 101 ? 25.761 2.613 -36.645 1.00 77.94 101 PHE A CA 1
ATOM 792 C C . PHE A 1 101 ? 26.405 3.603 -35.670 1.00 77.94 101 PHE A C 1
ATOM 794 O O . PHE A 1 101 ? 26.010 3.647 -34.503 1.00 77.94 101 PHE A O 1
ATOM 801 N N . LEU A 1 102 ? 27.317 4.451 -36.156 1.00 80.69 102 LEU A N 1
ATOM 802 C CA . LEU A 1 102 ? 27.877 5.555 -35.378 1.00 80.69 102 LEU A CA 1
ATOM 803 C C . LEU A 1 102 ? 26.771 6.530 -34.928 1.00 80.69 102 LEU A C 1
ATOM 805 O O . LEU A 1 102 ? 26.688 6.875 -33.750 1.00 80.69 102 LEU A O 1
ATOM 809 N N . MET A 1 103 ? 25.877 6.916 -35.846 1.00 83.56 103 MET A N 1
ATOM 810 C CA . MET A 1 103 ? 24.747 7.809 -35.558 1.00 83.56 103 MET A CA 1
ATOM 811 C C . MET A 1 103 ? 23.754 7.199 -34.559 1.00 83.56 103 MET A C 1
ATOM 813 O O . MET A 1 103 ? 23.290 7.891 -33.653 1.00 83.56 103 MET A O 1
ATOM 817 N N . ILE A 1 104 ? 23.464 5.898 -34.668 1.00 83.06 104 ILE A N 1
ATOM 818 C CA . ILE A 1 104 ? 22.610 5.182 -33.705 1.00 83.06 104 ILE A CA 1
ATOM 819 C C . ILE A 1 104 ? 23.254 5.169 -32.310 1.00 83.06 104 ILE A C 1
ATOM 821 O O . ILE A 1 104 ? 22.576 5.446 -31.320 1.00 83.06 104 ILE A O 1
ATOM 825 N N . GLY A 1 105 ? 24.563 4.909 -32.222 1.00 79.56 105 GLY A N 1
ATOM 826 C CA . GLY A 1 105 ? 25.307 4.953 -30.961 1.00 79.56 105 GLY A CA 1
ATOM 827 C C . GLY A 1 105 ? 25.254 6.325 -30.285 1.00 79.56 105 GLY A C 1
ATOM 828 O O . GLY A 1 105 ? 24.971 6.402 -29.089 1.00 79.56 105 GLY A O 1
ATOM 829 N N . ILE A 1 106 ? 25.415 7.405 -31.059 1.00 84.25 106 ILE A N 1
ATOM 830 C CA . ILE A 1 106 ? 25.316 8.791 -30.569 1.00 84.25 106 ILE A CA 1
ATOM 831 C C . ILE A 1 106 ? 23.921 9.082 -30.000 1.00 84.25 106 ILE A C 1
ATOM 833 O O . ILE A 1 106 ? 23.810 9.647 -28.911 1.00 84.25 106 ILE A O 1
ATOM 837 N N . ILE A 1 107 ? 22.856 8.677 -30.699 1.00 83.94 107 ILE A N 1
ATOM 838 C CA . ILE A 1 107 ? 21.470 8.899 -30.255 1.00 83.94 107 ILE A CA 1
ATOM 839 C C . ILE A 1 107 ? 21.188 8.144 -28.949 1.00 83.94 107 ILE A C 1
ATOM 841 O O . ILE A 1 107 ? 20.659 8.728 -28.003 1.00 83.94 107 ILE A O 1
ATOM 845 N N . ILE A 1 108 ? 21.573 6.868 -28.868 1.00 80.19 108 ILE A N 1
ATOM 846 C CA . ILE A 1 108 ? 21.386 6.043 -27.665 1.00 80.19 108 ILE A CA 1
ATOM 847 C C . ILE A 1 108 ? 22.180 6.621 -26.484 1.00 80.19 108 ILE A C 1
ATOM 849 O O . ILE A 1 108 ? 21.653 6.720 -25.373 1.00 80.19 108 ILE A O 1
ATOM 853 N N . MET A 1 109 ? 23.419 7.061 -26.727 1.00 82.88 109 MET A N 1
ATOM 854 C CA . MET A 1 109 ? 24.261 7.700 -25.718 1.00 82.88 109 MET A CA 1
ATOM 855 C C . MET A 1 109 ? 23.630 9.000 -25.201 1.00 82.88 109 MET A C 1
ATOM 857 O O . MET A 1 109 ? 23.563 9.199 -23.991 1.00 82.88 109 MET A O 1
ATOM 861 N N . LEU A 1 110 ? 23.130 9.864 -26.092 1.00 83.12 110 LEU A N 1
ATOM 862 C CA . LEU A 1 110 ? 22.470 11.123 -25.729 1.00 83.12 110 LEU A CA 1
ATOM 863 C C . LEU A 1 110 ? 21.202 10.891 -24.904 1.00 83.12 110 LEU A C 1
ATOM 865 O O . LEU A 1 110 ? 21.035 11.523 -23.863 1.00 83.12 110 LEU A O 1
ATOM 869 N N . ILE A 1 111 ? 20.335 9.966 -25.326 1.00 81.69 111 ILE A N 1
ATOM 870 C CA . ILE A 1 111 ? 19.107 9.627 -24.590 1.00 81.69 111 ILE A CA 1
ATOM 871 C C . ILE A 1 111 ? 19.452 9.078 -23.202 1.00 81.69 111 ILE A C 1
ATOM 873 O O . ILE A 1 111 ? 18.872 9.510 -22.203 1.00 81.69 111 ILE A O 1
ATOM 877 N N . GLY A 1 112 ? 20.423 8.165 -23.124 1.00 77.25 112 GLY A N 1
ATOM 878 C CA . GLY A 1 112 ? 20.869 7.597 -21.856 1.00 77.25 112 GLY A CA 1
ATOM 879 C C . GLY A 1 112 ? 21.498 8.638 -20.930 1.00 77.25 112 GLY A C 1
ATOM 880 O O . GLY A 1 112 ? 21.157 8.698 -19.750 1.00 77.25 112 GLY A O 1
ATOM 881 N N . TYR A 1 113 ? 22.354 9.512 -21.466 1.00 79.38 113 TYR A N 1
ATOM 882 C CA . TYR A 1 113 ? 23.011 10.577 -20.709 1.00 79.38 113 TYR A CA 1
ATOM 883 C C . TYR A 1 113 ? 22.012 11.610 -20.186 1.00 79.38 113 TYR A C 1
ATOM 885 O O . TYR A 1 113 ? 21.984 11.869 -18.985 1.00 79.38 113 TYR A O 1
ATOM 893 N N . VAL A 1 114 ? 21.147 12.157 -21.047 1.00 81.25 114 VAL A N 1
ATOM 894 C CA . VAL A 1 114 ? 20.117 13.131 -20.645 1.00 81.25 114 VAL A CA 1
ATOM 895 C C . VAL A 1 114 ? 19.172 12.511 -19.614 1.00 81.25 114 VAL A C 1
ATOM 897 O O . VAL A 1 114 ? 18.899 13.111 -18.574 1.00 81.25 114 VAL A O 1
ATOM 900 N N . GLY A 1 115 ? 18.735 11.272 -19.851 1.00 73.56 115 GLY A N 1
ATOM 901 C CA . GLY A 1 115 ? 17.908 10.515 -18.919 1.00 73.56 115 GLY A CA 1
ATOM 902 C C . GLY A 1 115 ? 18.567 10.293 -17.552 1.00 73.56 115 GLY A C 1
ATOM 903 O O . GLY A 1 115 ? 17.926 10.443 -16.508 1.00 73.56 115 GLY A O 1
ATOM 904 N N . PHE A 1 116 ? 19.863 9.987 -17.533 1.00 76.81 116 PHE A N 1
ATOM 905 C CA . PHE A 1 116 ? 20.642 9.810 -16.309 1.00 76.81 116 PHE A CA 1
ATOM 906 C C . PHE A 1 116 ? 20.876 11.135 -15.567 1.00 76.81 116 PHE A C 1
ATOM 908 O O . PHE A 1 116 ? 20.651 11.208 -14.360 1.00 76.81 116 PHE A O 1
ATOM 915 N N . VAL A 1 117 ? 21.246 12.206 -16.276 1.00 78.75 117 VAL A N 1
ATOM 916 C CA . VAL A 1 117 ? 21.509 13.536 -15.697 1.00 78.75 117 VAL A CA 1
ATOM 917 C C . VAL A 1 117 ? 20.253 14.158 -15.095 1.00 78.75 117 VAL A C 1
ATOM 919 O O . VAL A 1 117 ? 20.351 14.834 -14.079 1.00 78.75 117 VAL A O 1
ATOM 922 N N . ILE A 1 118 ? 19.070 13.915 -15.662 1.00 73.94 118 ILE A N 1
ATOM 923 C CA . ILE A 1 118 ? 17.807 14.403 -15.085 1.00 73.94 118 ILE A CA 1
ATOM 924 C C . ILE A 1 118 ? 17.378 13.544 -13.886 1.00 73.94 118 ILE A C 1
ATOM 926 O O . ILE A 1 118 ? 16.894 14.063 -12.879 1.00 73.94 118 ILE A O 1
ATOM 930 N N . SER A 1 119 ? 17.559 12.224 -13.960 1.00 68.44 119 SER A N 1
ATOM 931 C CA . SER A 1 119 ? 17.087 11.306 -12.915 1.00 68.44 119 SER A CA 1
ATOM 932 C C . SER A 1 119 ? 17.992 11.252 -11.676 1.00 68.44 119 SER A C 1
ATOM 934 O O . SER A 1 119 ? 17.495 11.045 -10.565 1.00 68.44 119 SER A O 1
ATOM 936 N N . LEU A 1 120 ? 19.300 11.488 -11.820 1.00 71.56 120 LEU A N 1
ATOM 937 C CA . LEU A 1 120 ? 20.272 11.436 -10.724 1.00 71.56 120 LEU A CA 1
ATOM 938 C C . LEU A 1 120 ? 20.056 12.533 -9.652 1.00 71.56 120 LEU A C 1
ATOM 940 O O . LEU A 1 120 ? 20.011 12.177 -8.471 1.00 71.56 120 LEU A O 1
ATOM 944 N N . PRO A 1 121 ? 19.839 13.824 -9.984 1.00 67.06 121 PRO A N 1
ATOM 945 C CA . PRO A 1 121 ? 19.517 14.868 -9.009 1.00 67.06 121 PRO A CA 1
ATOM 946 C C . PRO A 1 121 ? 18.218 14.594 -8.254 1.00 67.06 121 PRO A C 1
ATOM 948 O O . PRO A 1 121 ? 18.154 14.824 -7.050 1.00 67.06 121 PRO A O 1
ATOM 951 N N . ILE A 1 122 ? 17.203 14.040 -8.928 1.00 65.38 122 ILE A N 1
ATOM 952 C CA . ILE A 1 122 ? 15.944 13.623 -8.292 1.00 65.38 122 ILE A CA 1
ATOM 953 C C . ILE A 1 122 ? 16.224 12.506 -7.277 1.00 65.38 122 ILE A C 1
ATOM 955 O O . ILE A 1 122 ? 15.752 12.561 -6.142 1.00 65.38 122 ILE A O 1
ATOM 959 N N . CYS A 1 123 ? 17.056 11.527 -7.641 1.00 63.03 123 CYS A N 1
ATOM 960 C CA . CYS A 1 123 ? 17.527 10.486 -6.729 1.00 63.03 123 CYS A CA 1
ATOM 961 C C . CYS A 1 123 ? 18.274 11.065 -5.516 1.00 63.03 123 CYS A C 1
ATOM 963 O O . CYS A 1 123 ? 17.994 10.678 -4.385 1.00 63.03 123 CYS A O 1
ATOM 965 N N . ILE A 1 124 ? 19.203 12.000 -5.718 1.00 64.19 124 ILE A N 1
ATOM 966 C CA . ILE A 1 124 ? 19.987 12.603 -4.629 1.00 64.19 124 ILE A CA 1
ATOM 967 C C . ILE A 1 124 ? 19.087 13.443 -3.712 1.00 64.19 124 ILE A C 1
ATOM 969 O O . ILE A 1 124 ? 19.142 13.283 -2.492 1.00 64.19 124 ILE A O 1
ATOM 973 N N . ALA A 1 125 ? 18.205 14.273 -4.274 1.00 59.00 125 ALA A N 1
ATOM 974 C CA . ALA A 1 125 ? 17.267 15.108 -3.522 1.00 59.00 125 ALA A CA 1
ATOM 975 C C . ALA A 1 125 ? 16.311 14.272 -2.656 1.00 59.00 125 ALA A C 1
ATOM 977 O O . ALA A 1 125 ? 16.056 14.588 -1.488 1.00 59.00 125 ALA A O 1
ATOM 978 N N . LEU A 1 126 ? 15.824 13.149 -3.190 1.00 55.22 126 LEU A N 1
ATOM 979 C CA . LEU A 1 126 ? 15.021 12.208 -2.416 1.00 55.22 126 LEU A CA 1
ATOM 980 C C . LEU A 1 126 ? 15.841 11.581 -1.265 1.00 55.22 126 LEU A C 1
ATOM 982 O O . LEU A 1 126 ? 15.272 11.337 -0.201 1.00 55.22 126 LEU A O 1
ATOM 986 N N . ASN A 1 127 ? 17.160 11.368 -1.436 1.00 54.84 127 ASN A N 1
ATOM 987 C CA . ASN A 1 127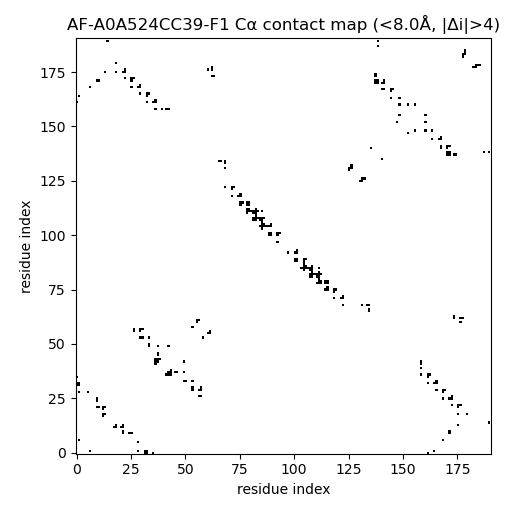 ? 18.053 10.702 -0.469 1.00 54.84 127 ASN A CA 1
ATOM 988 C C . ASN A 1 127 ? 18.345 11.599 0.722 1.00 54.84 127 ASN A C 1
ATOM 990 O O . ASN A 1 127 ? 18.180 11.193 1.870 1.00 54.84 127 ASN A O 1
ATOM 994 N N . VAL A 1 128 ? 18.719 12.841 0.421 1.00 53.12 128 VAL A N 1
ATOM 995 C CA . VAL A 1 128 ? 19.076 13.868 1.403 1.00 53.12 128 VAL A CA 1
ATOM 996 C C . VAL A 1 128 ? 17.888 14.217 2.299 1.00 53.12 128 VAL A C 1
ATOM 998 O O . VAL A 1 128 ? 18.054 14.408 3.497 1.00 53.12 128 VAL A O 1
ATOM 1001 N N . THR A 1 129 ? 16.666 14.218 1.761 1.00 49.25 129 THR A N 1
ATOM 1002 C CA . THR A 1 129 ? 15.455 14.498 2.553 1.00 49.25 129 THR A CA 1
ATOM 1003 C C . THR A 1 129 ? 15.024 13.340 3.465 1.00 49.25 129 THR A C 1
ATOM 1005 O O . THR A 1 129 ? 13.977 13.425 4.105 1.00 49.25 129 THR A O 1
ATOM 1008 N N . GLY A 1 130 ? 15.770 12.227 3.518 1.00 44.41 130 GLY A N 1
ATOM 1009 C CA . GLY A 1 130 ? 15.415 11.040 4.308 1.00 44.41 130 GLY A CA 1
ATOM 1010 C C . GLY A 1 130 ? 14.163 10.305 3.807 1.00 44.41 130 GLY A C 1
ATOM 1011 O O . GLY A 1 130 ? 13.778 9.272 4.360 1.00 44.41 130 GLY A O 1
ATOM 1012 N N . LYS A 1 131 ? 13.553 10.792 2.719 1.00 47.81 131 LYS A N 1
ATOM 1013 C CA . LYS A 1 131 ? 12.390 10.206 2.038 1.00 47.81 131 LYS A CA 1
ATOM 1014 C C . LYS A 1 131 ? 12.764 8.991 1.176 1.00 47.81 131 LYS A C 1
ATOM 1016 O O . LYS A 1 131 ? 11.890 8.363 0.589 1.00 47.81 131 LYS A O 1
ATOM 1021 N N . LEU A 1 132 ? 14.050 8.625 1.139 1.00 42.75 132 LEU A N 1
ATOM 1022 C CA . LEU A 1 132 ? 14.616 7.513 0.365 1.00 42.75 132 LEU A CA 1
ATOM 1023 C C . LEU A 1 132 ? 14.980 6.286 1.212 1.00 42.75 132 LEU A C 1
ATOM 1025 O O . LEU A 1 132 ? 15.756 5.429 0.773 1.00 42.75 132 LEU A O 1
ATOM 1029 N N . LYS A 1 133 ? 14.378 6.103 2.392 1.00 46.75 133 LYS A N 1
ATOM 1030 C CA . LYS A 1 133 ? 14.334 4.756 2.989 1.00 46.75 133 LYS A CA 1
ATOM 1031 C C . LYS A 1 133 ? 13.671 3.808 1.983 1.00 46.75 133 LYS A C 1
ATOM 1033 O O . LYS A 1 133 ? 12.806 4.221 1.215 1.00 46.75 133 LYS A O 1
ATOM 1038 N N . LYS A 1 134 ? 14.136 2.553 1.871 1.00 47.16 134 LYS A N 1
ATOM 1039 C CA . LYS A 1 134 ? 13.403 1.541 1.078 1.00 47.16 134 LYS A CA 1
ATOM 1040 C C . LYS A 1 134 ? 11.978 1.556 1.642 1.00 47.16 134 LYS A C 1
ATOM 1042 O O . LYS A 1 134 ? 11.867 1.351 2.850 1.00 47.16 134 LYS A O 1
ATOM 1047 N N . PRO A 1 135 ? 10.940 1.915 0.858 1.00 52.81 135 PRO A N 1
ATOM 1048 C CA . PRO A 1 135 ? 9.593 1.840 1.373 1.00 52.81 135 PRO A CA 1
ATOM 1049 C C . PRO A 1 135 ? 9.419 0.389 1.796 1.00 52.81 135 PRO A C 1
ATOM 1051 O O . PRO A 1 135 ? 9.707 -0.529 1.028 1.00 52.81 135 PRO A O 1
ATOM 1054 N N . GLU A 1 136 ? 9.095 0.194 3.069 1.00 60.81 136 GLU A N 1
ATOM 1055 C CA . GLU A 1 136 ? 8.702 -1.122 3.549 1.00 60.81 136 GLU A CA 1
ATOM 1056 C C . GLU A 1 136 ? 7.542 -1.586 2.675 1.00 60.81 136 GLU A C 1
ATOM 1058 O O . GLU A 1 136 ? 6.626 -0.784 2.436 1.00 60.81 136 GLU A O 1
ATOM 1063 N N . SER A 1 137 ? 7.622 -2.825 2.177 1.00 67.81 137 SER A N 1
ATOM 1064 C CA . SER A 1 137 ? 6.556 -3.406 1.365 1.00 67.81 137 SER A CA 1
ATOM 1065 C C . SER A 1 137 ? 5.246 -3.331 2.135 1.00 67.81 137 SER A C 1
ATOM 1067 O O . SER A 1 137 ? 5.227 -3.375 3.371 1.00 67.81 137 SER A O 1
ATOM 1069 N N . TRP A 1 138 ? 4.141 -3.207 1.409 1.00 72.19 138 TRP A N 1
ATOM 1070 C CA . TRP A 1 138 ? 2.821 -3.115 2.026 1.00 72.19 138 TRP A CA 1
ATOM 1071 C C . TRP A 1 138 ? 2.557 -4.308 2.953 1.00 72.19 138 TRP A C 1
ATOM 1073 O O . TRP A 1 138 ? 2.112 -4.113 4.080 1.00 72.19 138 TRP A O 1
ATOM 1083 N N . ILE A 1 139 ? 2.987 -5.509 2.549 1.00 72.50 139 ILE A N 1
ATOM 1084 C CA . ILE A 1 139 ? 2.907 -6.734 3.359 1.00 72.50 139 ILE A CA 1
ATOM 1085 C C . ILE A 1 139 ? 3.716 -6.623 4.657 1.00 72.50 139 ILE A C 1
ATOM 1087 O O . ILE A 1 139 ? 3.226 -6.985 5.725 1.00 72.50 139 ILE A O 1
ATOM 1091 N N . LEU A 1 140 ? 4.931 -6.066 4.610 1.00 75.94 140 LEU A N 1
ATOM 1092 C CA . LEU A 1 140 ? 5.739 -5.880 5.817 1.00 75.94 140 LEU A CA 1
ATOM 1093 C C . LEU A 1 140 ? 5.083 -4.885 6.788 1.00 75.94 140 LEU A C 1
ATOM 1095 O O . LEU A 1 140 ? 5.147 -5.077 8.001 1.00 75.94 140 LEU A O 1
ATOM 1099 N N . ARG A 1 141 ? 4.426 -3.839 6.270 1.00 79.88 141 ARG A N 1
ATOM 1100 C CA . ARG A 1 141 ? 3.675 -2.876 7.094 1.00 79.88 141 ARG A CA 1
ATOM 1101 C C . ARG A 1 141 ? 2.431 -3.497 7.718 1.00 79.88 141 ARG A C 1
ATOM 1103 O O . ARG A 1 141 ? 2.155 -3.203 8.880 1.00 79.88 141 ARG A O 1
ATOM 1110 N N . ILE A 1 142 ? 1.723 -4.354 6.981 1.00 80.25 142 ILE A N 1
ATOM 1111 C CA . ILE A 1 142 ? 0.582 -5.126 7.492 1.00 80.25 142 ILE A CA 1
ATOM 1112 C C . ILE A 1 142 ? 1.054 -6.020 8.639 1.00 80.25 142 ILE A C 1
ATOM 1114 O O . ILE A 1 142 ? 0.592 -5.855 9.765 1.00 80.25 142 ILE A O 1
ATOM 1118 N N . SER A 1 143 ? 2.069 -6.854 8.395 1.00 82.69 143 SER A N 1
ATOM 1119 C CA . SER A 1 143 ? 2.630 -7.770 9.394 1.00 82.69 143 SER A CA 1
ATOM 1120 C C . SER A 1 143 ? 3.116 -7.041 10.654 1.00 82.69 143 SER A C 1
ATOM 1122 O O . SER A 1 143 ? 2.726 -7.402 11.761 1.00 82.69 143 SER A O 1
ATOM 1124 N N . LYS A 1 144 ? 3.892 -5.954 10.525 1.00 84.19 144 LYS A N 1
ATOM 1125 C CA . LYS A 1 144 ? 4.348 -5.168 11.688 1.00 84.19 144 LYS A CA 1
ATOM 1126 C C . LYS A 1 144 ? 3.202 -4.537 12.473 1.00 84.19 144 LYS A C 1
ATOM 1128 O O . LYS A 1 144 ? 3.284 -4.443 13.697 1.00 84.19 144 LYS A O 1
ATOM 1133 N N . THR A 1 145 ? 2.174 -4.056 11.778 1.00 82.06 145 THR A N 1
ATOM 1134 C CA . THR A 1 145 ? 0.998 -3.470 12.431 1.00 82.06 145 THR A CA 1
ATOM 1135 C C . THR A 1 145 ? 0.215 -4.541 13.181 1.00 82.06 145 THR A C 1
ATOM 1137 O O . THR A 1 145 ? -0.127 -4.315 14.338 1.00 82.06 145 THR A O 1
ATOM 1140 N N . GLN A 1 146 ? 0.025 -5.720 12.582 1.00 83.38 146 GLN A N 1
ATOM 1141 C CA . GLN A 1 146 ? -0.632 -6.851 13.235 1.00 83.38 146 GLN A CA 1
ATOM 1142 C C . GLN A 1 146 ? 0.137 -7.302 14.484 1.00 83.38 146 GLN A C 1
ATOM 1144 O O . GLN A 1 146 ? -0.430 -7.349 15.569 1.00 83.38 146 GLN A O 1
ATOM 1149 N N . VAL A 1 147 ? 1.458 -7.489 14.375 1.00 84.69 147 VAL A N 1
ATOM 1150 C CA . VAL A 1 147 ? 2.317 -7.839 15.521 1.00 84.69 147 VAL A CA 1
ATOM 1151 C C . VAL A 1 147 ? 2.220 -6.795 16.635 1.00 84.69 147 VAL A C 1
ATOM 1153 O O . VAL A 1 147 ? 2.217 -7.146 17.812 1.00 84.69 147 VAL A O 1
ATOM 1156 N N . ARG A 1 148 ? 2.113 -5.503 16.298 1.00 85.00 148 ARG A N 1
ATOM 1157 C CA . ARG A 1 148 ? 1.916 -4.448 17.302 1.00 85.00 148 ARG A CA 1
ATOM 1158 C C . ARG A 1 148 ? 0.577 -4.592 18.026 1.00 85.00 148 ARG A C 1
ATOM 1160 O O . ARG A 1 148 ? 0.558 -4.436 19.244 1.00 85.00 148 ARG A O 1
ATOM 1167 N N . ILE A 1 149 ? -0.508 -4.866 17.300 1.00 83.50 149 ILE A N 1
ATOM 1168 C CA . ILE A 1 149 ? -1.830 -5.108 17.897 1.00 83.50 149 ILE A CA 1
ATOM 1169 C C . ILE A 1 149 ? -1.753 -6.305 18.850 1.00 83.50 149 ILE A C 1
ATOM 1171 O O . ILE A 1 149 ? -2.212 -6.201 19.984 1.00 83.50 149 ILE A O 1
ATOM 1175 N N . ASP A 1 150 ? -1.116 -7.394 18.420 1.00 85.06 150 ASP A N 1
ATOM 1176 C CA . ASP A 1 150 ? -1.035 -8.636 19.188 1.00 85.06 150 ASP A CA 1
ATOM 1177 C C . ASP A 1 150 ? -0.162 -8.482 20.445 1.00 85.06 150 ASP A C 1
ATOM 1179 O O . ASP A 1 150 ? -0.570 -8.872 21.537 1.00 85.06 150 ASP A O 1
ATOM 1183 N N . MET A 1 151 ? 1.019 -7.860 20.327 1.00 83.81 151 MET A N 1
ATOM 1184 C CA . MET A 1 151 ? 1.955 -7.686 21.449 1.00 83.81 151 MET A CA 1
ATOM 1185 C C . MET A 1 151 ? 1.515 -6.627 22.465 1.00 83.81 151 MET A C 1
ATOM 1187 O O . MET A 1 151 ? 1.923 -6.691 23.622 1.00 83.81 151 MET A O 1
ATOM 1191 N N . GLN A 1 152 ? 0.737 -5.623 22.048 1.00 84.88 152 GLN A N 1
ATOM 1192 C CA . GLN A 1 152 ? 0.310 -4.514 22.913 1.00 84.88 152 GLN A CA 1
ATOM 1193 C C . GLN A 1 152 ? -1.193 -4.545 23.207 1.00 84.88 152 GLN A C 1
ATOM 1195 O O . GLN A 1 152 ? -1.756 -3.536 23.628 1.00 84.88 152 GLN A O 1
ATOM 1200 N N . LYS A 1 153 ? -1.853 -5.689 23.004 1.00 79.38 153 LYS A N 1
ATOM 1201 C CA . LYS A 1 153 ? -3.313 -5.823 23.074 1.00 79.38 153 LYS A CA 1
ATOM 1202 C C . LYS A 1 153 ? -3.928 -5.282 24.369 1.00 79.38 153 LYS A C 1
ATOM 1204 O O . LYS A 1 153 ? -4.990 -4.664 24.314 1.00 79.38 153 LYS A O 1
ATOM 1209 N N . ASP A 1 154 ? -3.247 -5.466 25.495 1.00 81.69 154 ASP A N 1
ATOM 1210 C CA . ASP A 1 154 ? -3.729 -5.042 26.816 1.00 81.69 154 ASP A CA 1
ATOM 1211 C C . ASP A 1 154 ? -3.367 -3.585 27.154 1.00 81.69 154 ASP A C 1
ATOM 1213 O O . ASP A 1 154 ? -3.929 -2.996 28.072 1.00 81.69 154 ASP A O 1
ATOM 1217 N N . LEU A 1 155 ? -2.436 -2.989 26.402 1.00 83.44 155 LEU A N 1
ATOM 1218 C CA . LEU A 1 155 ? -1.961 -1.613 26.586 1.00 83.44 155 LEU A CA 1
ATOM 1219 C C . LEU A 1 155 ? -2.652 -0.618 25.648 1.00 83.44 155 LEU A C 1
ATOM 1221 O O . LEU A 1 155 ? -2.619 0.588 25.891 1.00 83.44 155 LEU A O 1
ATOM 1225 N N . LEU A 1 156 ? -3.237 -1.109 24.556 1.00 86.00 156 LEU A N 1
ATOM 1226 C CA . LEU A 1 156 ? -3.913 -0.287 23.563 1.00 86.00 156 LEU A CA 1
ATOM 1227 C C . LEU A 1 156 ? -5.366 -0.033 23.965 1.00 86.00 156 LEU A C 1
ATOM 1229 O O . LEU A 1 156 ? -6.103 -0.963 24.296 1.00 86.00 156 LEU A O 1
ATOM 1233 N N . THR A 1 157 ? -5.806 1.220 23.849 1.00 89.44 157 THR A N 1
ATOM 1234 C CA . THR A 1 157 ? -7.233 1.545 23.958 1.00 89.44 157 THR A CA 1
ATOM 1235 C C . THR A 1 157 ? -8.005 0.958 22.776 1.00 89.44 157 THR A C 1
ATOM 1237 O O . THR A 1 157 ? -7.442 0.737 21.700 1.00 89.44 157 THR A O 1
ATOM 1240 N N . GLU A 1 158 ? -9.312 0.742 22.935 1.00 86.88 158 GLU A N 1
ATOM 1241 C CA . GLU A 1 158 ? -10.160 0.249 21.839 1.00 86.88 158 GLU A CA 1
ATOM 1242 C C . GLU A 1 158 ? -10.082 1.160 20.605 1.00 86.88 158 GLU A C 1
ATOM 1244 O O . GLU A 1 158 ? -9.881 0.680 19.493 1.00 86.88 158 GLU A O 1
ATOM 1249 N N . TYR A 1 159 ? -10.067 2.483 20.796 1.00 87.44 159 TYR A N 1
ATOM 1250 C CA . TYR A 1 159 ? -9.843 3.435 19.704 1.00 87.44 159 TYR A CA 1
ATOM 1251 C C . TYR A 1 159 ? -8.502 3.227 18.981 1.00 87.44 159 TYR A C 1
ATOM 1253 O O . TYR A 1 159 ? -8.429 3.297 17.751 1.00 87.44 159 TYR A O 1
ATOM 1261 N N . GLN A 1 160 ? -7.418 2.958 19.717 1.00 87.25 160 GLN A N 1
ATOM 1262 C CA . GLN A 1 160 ? -6.111 2.705 19.108 1.00 87.25 160 GLN A CA 1
ATOM 1263 C C . GLN A 1 160 ? -6.103 1.406 18.298 1.00 87.25 160 GLN A C 1
ATOM 1265 O O . GLN A 1 160 ? -5.533 1.391 17.206 1.00 87.25 160 GLN A O 1
ATOM 1270 N N . LYS A 1 161 ? -6.755 0.346 18.790 1.00 87.75 161 LYS A N 1
ATOM 1271 C CA . LYS A 1 161 ? -6.906 -0.917 18.052 1.00 87.75 161 LYS A CA 1
ATOM 1272 C C . LYS A 1 161 ? -7.685 -0.701 16.758 1.00 87.75 161 LYS A C 1
ATOM 1274 O O . LYS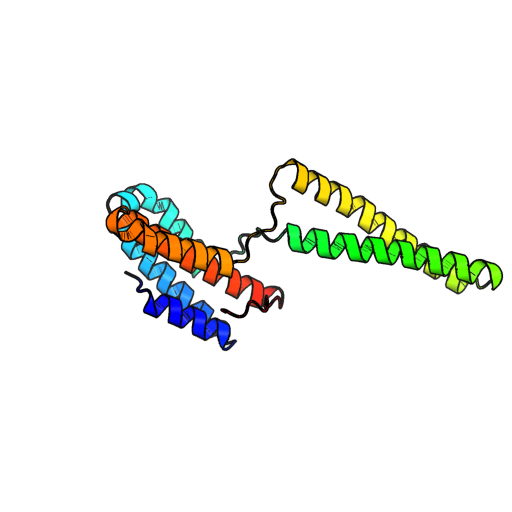 A 1 161 ? -7.207 -1.081 15.690 1.00 87.75 161 LYS A O 1
ATOM 1279 N N . GLU A 1 162 ? -8.816 -0.003 16.833 1.00 89.44 162 GLU A N 1
ATOM 1280 C CA . GLU A 1 162 ? -9.650 0.291 15.667 1.00 89.44 162 GLU A CA 1
ATOM 1281 C C . GLU A 1 162 ? -8.913 1.141 14.624 1.00 89.44 162 GLU A C 1
ATOM 1283 O O . GLU A 1 162 ? -9.025 0.901 13.419 1.00 89.44 162 GLU A O 1
ATOM 1288 N N . ARG A 1 163 ? -8.100 2.104 15.069 1.00 89.62 163 ARG A N 1
ATOM 1289 C CA . ARG A 1 163 ? -7.258 2.904 14.175 1.00 89.62 163 ARG A CA 1
ATOM 1290 C C . ARG A 1 163 ? -6.162 2.070 13.504 1.00 89.62 163 ARG A C 1
ATOM 1292 O O . ARG A 1 163 ? -5.925 2.240 12.311 1.00 89.62 163 ARG A O 1
ATOM 1299 N N . LEU A 1 164 ? -5.491 1.182 14.240 1.00 87.62 164 LEU A N 1
ATOM 1300 C CA . LEU A 1 164 ? -4.450 0.315 13.673 1.00 87.62 164 LEU A CA 1
ATOM 1301 C C . LEU A 1 164 ? -5.035 -0.681 12.659 1.00 87.62 164 LEU A C 1
ATOM 1303 O O . LEU A 1 164 ? -4.410 -0.940 11.632 1.00 87.62 164 LEU A O 1
ATOM 1307 N N . ARG A 1 165 ? -6.258 -1.173 12.890 1.00 89.31 165 ARG A N 1
ATOM 1308 C CA . ARG A 1 165 ? -7.002 -1.989 11.916 1.00 89.31 165 ARG A CA 1
ATOM 1309 C C . ARG A 1 165 ? -7.337 -1.218 10.645 1.00 89.31 165 ARG A C 1
ATOM 1311 O O . ARG A 1 165 ? -7.132 -1.734 9.548 1.00 89.31 165 ARG A O 1
ATOM 1318 N N . LEU A 1 166 ? -7.764 0.041 10.770 1.00 89.94 166 LEU A N 1
ATOM 1319 C CA . LEU A 1 166 ? -7.954 0.914 9.610 1.00 89.94 166 LEU A CA 1
ATOM 1320 C C . LEU A 1 166 ? -6.647 1.093 8.818 1.00 89.94 166 LEU A C 1
ATOM 1322 O O . LEU A 1 166 ? -6.670 1.081 7.589 1.00 89.94 166 LEU A O 1
ATOM 1326 N N . ASP A 1 167 ? -5.501 1.218 9.491 1.00 86.56 167 ASP A N 1
ATOM 1327 C CA . ASP A 1 167 ? -4.204 1.308 8.812 1.00 86.56 167 ASP A CA 1
ATOM 1328 C C . ASP A 1 167 ? -3.856 0.020 8.039 1.00 86.56 167 ASP A C 1
ATOM 1330 O O . ASP A 1 167 ? -3.377 0.120 6.908 1.00 86.56 167 ASP A O 1
ATOM 1334 N N . ILE A 1 168 ? -4.157 -1.172 8.576 1.00 88.38 168 ILE A N 1
ATOM 1335 C CA . ILE A 1 168 ? -3.999 -2.450 7.851 1.00 88.38 168 ILE A CA 1
ATOM 1336 C C . ILE A 1 168 ? -4.836 -2.459 6.567 1.00 88.38 168 ILE A C 1
ATOM 1338 O O . ILE A 1 168 ? -4.302 -2.723 5.487 1.00 88.38 168 ILE A O 1
ATOM 1342 N N . LEU A 1 169 ? -6.121 -2.103 6.659 1.00 89.38 169 LEU A N 1
ATOM 1343 C CA . LEU A 1 169 ? -7.021 -2.050 5.502 1.00 89.38 169 LEU A CA 1
ATOM 1344 C C . LEU A 1 169 ? -6.530 -1.060 4.437 1.00 89.38 169 LEU A C 1
ATOM 1346 O O . LEU A 1 169 ? -6.585 -1.348 3.243 1.00 89.38 169 LEU A O 1
ATOM 1350 N N . ARG A 1 170 ? -5.972 0.081 4.854 1.00 86.06 170 ARG A N 1
ATOM 1351 C CA . ARG A 1 170 ? -5.369 1.061 3.938 1.00 86.06 170 ARG A CA 1
ATOM 1352 C C . ARG A 1 170 ? -4.133 0.516 3.227 1.00 86.06 170 ARG A C 1
ATOM 1354 O O . ARG A 1 170 ? -3.932 0.826 2.054 1.00 86.06 170 ARG A O 1
ATOM 1361 N N . TYR A 1 171 ? -3.309 -0.284 3.904 1.00 85.31 171 TYR A N 1
ATOM 1362 C CA . TYR A 1 171 ? -2.161 -0.938 3.270 1.00 85.31 171 TYR A CA 1
ATOM 1363 C C . TYR A 1 171 ? -2.591 -2.017 2.272 1.00 85.31 171 TYR A C 1
ATOM 1365 O O . TYR A 1 171 ? -2.014 -2.085 1.187 1.00 85.31 171 TYR A O 1
ATOM 1373 N N . LEU A 1 172 ? -3.623 -2.806 2.591 1.00 84.25 172 LEU A N 1
ATOM 1374 C CA . LEU A 1 172 ? -4.206 -3.786 1.667 1.00 84.25 172 LEU A CA 1
ATOM 1375 C C . LEU A 1 172 ? -4.800 -3.103 0.432 1.00 84.25 172 LEU A C 1
ATOM 1377 O O . LEU A 1 172 ? -4.500 -3.488 -0.695 1.00 84.25 172 LEU A O 1
ATOM 1381 N N . TRP A 1 173 ? -5.569 -2.034 0.634 1.00 85.31 173 TRP A N 1
ATOM 1382 C CA . TRP A 1 173 ? -6.104 -1.214 -0.450 1.00 85.31 173 TRP A CA 1
ATOM 1383 C C . TRP A 1 173 ? -4.990 -0.671 -1.355 1.00 85.31 173 TRP A C 1
ATOM 1385 O O . TRP A 1 173 ? -5.058 -0.815 -2.576 1.00 85.31 173 TRP A O 1
ATOM 1395 N N . ALA A 1 174 ? -3.927 -0.109 -0.765 1.00 78.75 174 ALA A N 1
ATOM 1396 C CA . ALA A 1 174 ? -2.799 0.433 -1.522 1.00 78.75 174 ALA A CA 1
ATOM 1397 C C . ALA A 1 174 ? -2.106 -0.655 -2.350 1.00 78.75 174 ALA A C 1
ATOM 1399 O O . ALA A 1 174 ? -1.795 -0.432 -3.518 1.00 78.75 174 ALA A O 1
ATOM 1400 N N . TRP A 1 175 ? -1.940 -1.849 -1.777 1.00 77.69 175 TRP A N 1
ATOM 1401 C CA . TRP A 1 175 ? -1.381 -2.994 -2.486 1.00 77.69 175 TRP A CA 1
ATOM 1402 C C . TRP A 1 175 ? -2.240 -3.395 -3.696 1.00 77.69 175 TRP A C 1
ATOM 1404 O O . TRP A 1 175 ? -1.710 -3.523 -4.799 1.00 77.69 175 TRP A O 1
ATOM 1414 N N . ILE A 1 176 ? -3.564 -3.527 -3.526 1.00 77.88 176 ILE A N 1
ATOM 1415 C CA . ILE A 1 176 ? -4.483 -3.928 -4.608 1.00 77.88 176 ILE A CA 1
ATOM 1416 C C . ILE A 1 176 ? -4.455 -2.912 -5.752 1.00 77.88 176 ILE A C 1
ATOM 1418 O O . ILE A 1 176 ? -4.388 -3.287 -6.925 1.00 77.88 176 ILE A O 1
ATOM 1422 N N . VAL A 1 177 ? -4.475 -1.618 -5.429 1.00 75.56 177 VAL A N 1
ATOM 1423 C CA . VAL A 1 177 ? -4.454 -0.557 -6.442 1.00 75.56 177 VAL A CA 1
ATOM 1424 C C . VAL A 1 177 ? -3.111 -0.502 -7.173 1.00 75.56 177 VAL A C 1
ATOM 1426 O O . VAL A 1 177 ? -3.105 -0.372 -8.400 1.00 75.56 177 VAL A O 1
ATOM 1429 N N . SER A 1 178 ? -1.985 -0.663 -6.467 1.00 69.44 178 SER A N 1
ATOM 1430 C CA . SER A 1 178 ? -0.660 -0.759 -7.097 1.00 69.44 178 SER A CA 1
ATOM 1431 C C . SER A 1 178 ? -0.565 -1.971 -8.032 1.00 69.44 178 SER A C 1
ATOM 1433 O O . SER A 1 178 ? -0.100 -1.831 -9.167 1.00 69.44 178 SER A O 1
ATOM 1435 N N . ALA A 1 179 ? -1.085 -3.133 -7.618 1.00 70.44 179 ALA A N 1
ATOM 1436 C CA . ALA A 1 179 ? -1.125 -4.335 -8.450 1.00 70.44 179 ALA A CA 1
ATOM 1437 C C . ALA A 1 179 ? -1.967 -4.127 -9.723 1.00 70.44 179 ALA A C 1
ATOM 1439 O O . ALA A 1 179 ? -1.502 -4.442 -10.820 1.00 70.44 179 ALA A O 1
ATOM 1440 N N . LYS A 1 180 ? -3.166 -3.529 -9.607 1.00 68.25 180 LYS A N 1
ATOM 1441 C CA . LYS A 1 180 ? -4.051 -3.245 -10.756 1.00 68.25 180 LYS A CA 1
ATOM 1442 C C . LYS A 1 180 ? -3.455 -2.222 -11.727 1.00 68.25 180 LYS A C 1
ATOM 1444 O O . LYS A 1 180 ? -3.577 -2.398 -12.934 1.00 68.25 180 LYS A O 1
ATOM 1449 N N . LYS A 1 181 ? -2.839 -1.143 -11.228 1.00 62.41 181 LYS A N 1
ATOM 1450 C CA . LYS A 1 181 ? -2.385 -0.030 -12.082 1.00 62.41 181 LYS A CA 1
A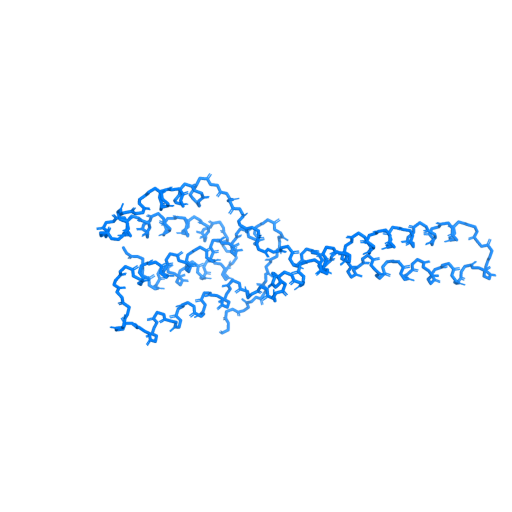TOM 1451 C C . LYS A 1 181 ? -1.034 -0.277 -12.741 1.00 62.41 181 LYS A C 1
ATOM 1453 O O . LYS A 1 181 ? -0.821 0.162 -13.868 1.00 62.41 181 LYS A O 1
ATOM 1458 N N . PHE A 1 182 ? -0.116 -0.927 -12.035 1.00 58.84 182 PHE A N 1
ATOM 1459 C CA . PHE A 1 182 ? 1.271 -1.046 -12.484 1.00 58.84 182 PHE A CA 1
ATOM 1460 C C . PHE A 1 182 ? 1.635 -2.456 -12.946 1.00 58.84 182 PHE A C 1
ATOM 1462 O O . PHE A 1 182 ? 2.778 -2.683 -13.336 1.00 58.84 182 PHE A O 1
ATOM 1469 N N . GLY A 1 183 ? 0.702 -3.416 -12.863 1.00 50.59 183 GLY A N 1
ATOM 1470 C CA . GLY A 1 183 ? 0.999 -4.837 -13.072 1.00 50.59 183 GLY A CA 1
ATOM 1471 C C . GLY A 1 183 ? 2.044 -5.366 -12.083 1.00 50.59 183 GLY A C 1
ATOM 1472 O O . GLY A 1 183 ? 2.588 -6.454 -12.266 1.00 50.59 183 GLY A O 1
ATOM 1473 N N . TYR A 1 184 ? 2.354 -4.582 -11.046 1.00 48.62 184 TYR A N 1
ATOM 1474 C CA . TYR A 1 184 ? 3.366 -4.889 -10.057 1.00 48.62 184 TYR A CA 1
ATOM 1475 C C . TYR A 1 184 ? 2.723 -5.781 -9.004 1.00 48.62 184 TYR A C 1
ATOM 1477 O O . TYR A 1 184 ? 2.301 -5.335 -7.940 1.00 48.62 184 TYR A O 1
ATOM 1485 N N . VAL A 1 185 ? 2.616 -7.066 -9.326 1.00 50.66 185 VAL A N 1
ATOM 1486 C CA . VAL A 1 185 ? 2.434 -8.085 -8.301 1.00 50.66 185 VAL A CA 1
ATOM 1487 C C . VAL A 1 185 ? 3.799 -8.216 -7.651 1.00 50.66 185 VAL A C 1
ATOM 1489 O O . VAL A 1 185 ? 4.654 -8.963 -8.125 1.00 50.66 185 VAL A O 1
ATOM 1492 N N . GLU A 1 186 ? 4.051 -7.427 -6.603 1.00 46.66 186 GLU A N 1
ATOM 1493 C CA . GLU A 1 186 ? 5.152 -7.742 -5.703 1.00 46.66 186 GLU A CA 1
ATOM 1494 C C . GLU A 1 186 ? 4.875 -9.188 -5.283 1.00 46.66 186 GLU A C 1
ATOM 1496 O O . GLU A 1 186 ? 3.869 -9.460 -4.626 1.00 46.66 186 GLU A O 1
ATOM 1501 N N . SER A 1 187 ? 5.683 -10.136 -5.772 1.00 42.78 187 SER A N 1
ATOM 1502 C CA . SER A 1 187 ? 5.555 -11.565 -5.488 1.00 42.78 187 SER A CA 1
ATOM 1503 C C . SER A 1 187 ? 5.996 -11.815 -4.049 1.00 42.78 187 SER A C 1
ATOM 1505 O O . SER A 1 187 ? 6.891 -12.608 -3.762 1.00 42.78 187 SER A O 1
ATOM 1507 N N . ALA A 1 188 ? 5.430 -11.054 -3.129 1.00 39.38 188 ALA A N 1
ATOM 1508 C CA . ALA A 1 188 ? 5.550 -11.248 -1.722 1.00 39.38 188 ALA A CA 1
ATOM 1509 C C . ALA A 1 188 ? 4.617 -12.417 -1.431 1.00 39.38 188 ALA A C 1
ATOM 1511 O O . ALA A 1 188 ? 3.419 -12.279 -1.198 1.00 39.38 188 ALA A O 1
ATOM 1512 N N . ARG A 1 189 ? 5.197 -13.615 -1.551 1.00 41.06 189 ARG A N 1
ATOM 1513 C CA . ARG A 1 189 ? 4.689 -14.789 -0.860 1.00 41.06 189 ARG A CA 1
ATOM 1514 C C . ARG A 1 189 ? 4.422 -14.321 0.569 1.00 41.06 189 ARG A C 1
ATOM 1516 O O . ARG A 1 189 ? 5.358 -13.904 1.248 1.00 41.06 189 ARG A O 1
ATOM 1523 N N . PHE A 1 190 ? 3.155 -14.310 0.966 1.00 41.94 190 PHE A N 1
ATOM 1524 C CA . PHE A 1 190 ? 2.764 -14.325 2.368 1.00 41.94 190 PHE A CA 1
ATOM 1525 C C . PHE A 1 190 ? 3.346 -15.625 2.938 1.00 41.94 190 PHE A C 1
ATOM 1527 O O . PHE A 1 190 ? 2.725 -16.684 2.828 1.00 41.94 190 PHE A O 1
ATOM 1534 N N . GLY A 1 191 ? 4.615 -15.560 3.334 1.00 35.75 191 GLY A N 1
ATOM 1535 C CA . GLY A 1 191 ? 5.373 -16.648 3.935 1.00 35.75 191 GLY A CA 1
ATOM 1536 C C . GLY A 1 191 ? 5.120 -16.688 5.423 1.00 35.75 191 GLY A C 1
ATOM 1537 O O . GLY A 1 191 ? 5.063 -15.589 6.019 1.00 35.75 191 GLY A O 1
#

Solvent-accessible surface area (backbone atoms only — not comparable to full-atom values): 10407 Å² total; per-residue (Å²): 113,81,50,75,67,58,54,48,51,37,54,50,27,47,74,69,68,36,49,67,62,22,48,55,51,41,38,53,50,48,48,48,34,46,54,47,39,45,75,34,76,78,30,47,80,41,41,67,63,48,51,52,46,44,48,46,62,65,75,43,92,68,75,79,79,80,56,62,64,61,55,49,55,66,47,25,52,56,22,41,50,39,18,52,50,11,50,51,45,29,66,69,25,63,87,67,69,41,63,69,56,35,52,50,11,51,52,38,21,49,54,7,44,55,43,22,65,61,36,47,57,55,53,49,54,38,45,76,69,62,73,55,58,80,76,72,51,50,65,58,52,38,52,54,50,51,51,48,51,67,78,38,55,91,79,50,53,70,68,56,50,52,51,53,50,47,50,39,45,51,34,52,48,50,46,48,53,45,27,71,74,67,69,49,67,73,85,70,70,91,119

Radius of gyration: 23.33 Å; Cα contacts (8 Å, |Δi|>4): 175; chains: 1; bounding box: 56×32×68 Å

Mean predicted aligned error: 13.33 Å

pLDDT: mean 75.4, std 14.47, range [35.75, 92.81]

Sequence (191 aa):
MVSDSEIKEVEDLIRNQKLEAGFTRVQELISEQVKSILNMPEGSQRSYDYRELESKYVVGPYIVIPEAKHYVRNISLPLGLAGIAGLLLMLLTIPTNSFAFLMIGIIIMLIGYVGFVISLPICIALNVTGKLKKPESWILRISKTQVRIDMQKDLLTEYQKERLRLDILRYLWAWIVSAKKFGYVESARFG